Protein AF-A0AAV1LSS3-F1 (afdb_monomer_lite)

pLDDT: mean 81.26, std 13.36, range [33.62, 98.31]

Structure (mmCIF, N/CA/C/O backbone):
data_AF-A0AAV1LSS3-F1
#
_entry.id   AF-A0AAV1LSS3-F1
#
loop_
_atom_site.group_PDB
_atom_site.id
_atom_site.type_symbol
_atom_site.label_atom_id
_atom_site.label_alt_id
_atom_site.label_comp_id
_atom_site.label_asym_id
_atom_site.label_entity_id
_atom_site.label_seq_id
_atom_site.pdbx_PDB_ins_code
_atom_site.Cartn_x
_atom_site.Cartn_y
_atom_site.Cartn_z
_atom_site.occupancy
_atom_site.B_iso_or_equiv
_atom_site.auth_seq_id
_atom_site.auth_comp_id
_atom_site.auth_asym_id
_atom_site.auth_atom_id
_atom_site.pdbx_PDB_model_num
ATOM 1 N N . MET A 1 1 ? 13.097 25.779 -43.672 1.00 76.75 1 MET A N 1
ATOM 2 C CA . MET A 1 1 ? 13.654 24.412 -43.826 1.00 76.75 1 MET A CA 1
ATOM 3 C C . MET A 1 1 ? 14.373 23.915 -42.574 1.00 76.75 1 MET A C 1
ATOM 5 O O . MET A 1 1 ? 13.954 22.891 -42.058 1.00 76.75 1 MET A O 1
ATOM 9 N N . LEU A 1 2 ? 15.372 24.622 -42.026 1.00 86.00 2 LEU A N 1
ATOM 10 C CA . LEU A 1 2 ? 16.119 24.161 -40.836 1.00 86.00 2 LEU A CA 1
ATOM 11 C C . LEU A 1 2 ? 15.246 23.903 -39.591 1.00 86.00 2 LEU A C 1
ATOM 13 O O . LEU A 1 2 ? 15.403 22.871 -38.952 1.00 86.00 2 LEU A O 1
ATOM 17 N N . LEU A 1 3 ? 14.279 24.776 -39.281 1.00 89.62 3 LEU A N 1
ATOM 18 C CA . LEU A 1 3 ? 13.366 24.579 -38.139 1.00 89.62 3 LEU A CA 1
ATOM 19 C C . LEU A 1 3 ? 12.488 23.323 -38.273 1.00 89.62 3 LEU A C 1
ATOM 21 O O . LEU A 1 3 ? 12.237 22.641 -37.286 1.00 89.62 3 LEU A O 1
ATOM 25 N N . VAL A 1 4 ? 12.063 22.989 -39.494 1.00 92.62 4 VAL A N 1
ATOM 26 C CA . VAL A 1 4 ? 11.252 21.789 -39.769 1.00 92.62 4 VAL A CA 1
ATOM 27 C C . VAL A 1 4 ? 12.091 20.524 -39.590 1.00 92.62 4 VAL A C 1
ATOM 29 O O . VAL A 1 4 ? 11.613 19.550 -39.019 1.00 92.62 4 VAL A O 1
ATOM 32 N N . ILE A 1 5 ? 13.358 20.558 -40.017 1.00 94.00 5 ILE A N 1
ATOM 33 C CA . ILE A 1 5 ? 14.305 19.456 -39.809 1.00 94.00 5 ILE A CA 1
ATOM 34 C C . ILE A 1 5 ? 14.554 19.253 -38.310 1.00 94.00 5 ILE A C 1
ATOM 36 O O . ILE A 1 5 ? 14.430 18.133 -37.828 1.00 94.00 5 ILE A O 1
ATOM 40 N N . TRP A 1 6 ? 14.824 20.322 -37.553 1.00 95.19 6 TRP A N 1
ATOM 41 C CA . TRP A 1 6 ? 14.997 20.232 -36.099 1.00 95.19 6 TRP A CA 1
ATOM 42 C C . TRP A 1 6 ? 13.753 19.695 -35.393 1.00 95.19 6 TRP A C 1
ATOM 44 O O . TRP A 1 6 ? 13.868 18.818 -34.542 1.00 95.19 6 TRP A O 1
ATOM 54 N N . PHE A 1 7 ? 12.564 20.153 -35.783 1.00 95.06 7 PHE A N 1
ATOM 55 C CA . PHE A 1 7 ? 11.310 19.644 -35.238 1.00 95.06 7 PHE A CA 1
ATOM 56 C C . PHE A 1 7 ? 11.110 18.151 -35.539 1.00 95.06 7 PHE A C 1
ATOM 58 O O . PHE A 1 7 ? 10.759 17.386 -34.643 1.00 95.06 7 PHE A O 1
ATOM 65 N N . ALA A 1 8 ? 11.405 17.708 -36.766 1.00 93.56 8 ALA A N 1
ATOM 66 C CA . ALA A 1 8 ? 11.335 16.299 -37.145 1.00 93.56 8 ALA A CA 1
ATOM 67 C C . ALA A 1 8 ? 12.357 15.436 -36.384 1.00 93.56 8 ALA A C 1
ATOM 69 O O . ALA A 1 8 ? 12.017 14.341 -35.939 1.00 93.56 8 ALA A O 1
ATOM 70 N N . VAL A 1 9 ? 13.583 15.932 -36.176 1.00 94.69 9 VAL A N 1
ATOM 71 C CA . VAL A 1 9 ? 14.610 15.243 -35.378 1.00 94.69 9 VAL A CA 1
ATOM 72 C C . VAL A 1 9 ? 14.182 15.134 -33.916 1.00 94.69 9 VAL A C 1
ATOM 74 O O . VAL A 1 9 ? 14.298 14.058 -33.338 1.00 94.69 9 VAL A O 1
ATOM 77 N N . ILE A 1 10 ? 13.640 16.203 -33.324 1.00 93.38 10 ILE A N 1
ATOM 78 C CA . ILE A 1 10 ? 13.125 16.188 -31.947 1.00 93.38 10 ILE A CA 1
ATOM 79 C C . ILE A 1 10 ? 11.963 15.197 -31.819 1.00 93.38 10 ILE A C 1
ATOM 81 O O . ILE A 1 10 ? 11.950 14.401 -30.883 1.00 93.38 10 ILE A O 1
ATOM 85 N N . LEU A 1 11 ? 11.023 15.189 -32.769 1.00 90.94 11 LEU A N 1
ATOM 86 C CA . LEU A 1 11 ? 9.916 14.229 -32.793 1.00 90.94 11 LEU A CA 1
ATOM 87 C C . LEU A 1 11 ? 10.404 12.785 -32.927 1.00 90.94 11 LEU A C 1
ATOM 89 O O . LEU A 1 11 ? 9.931 11.917 -32.197 1.00 90.94 11 LEU A O 1
ATOM 93 N N . ALA A 1 12 ? 11.358 12.520 -33.821 1.00 89.69 12 ALA A N 1
ATOM 94 C CA . ALA A 1 12 ? 11.931 11.190 -34.000 1.00 89.69 12 ALA A CA 1
ATOM 95 C C . ALA A 1 12 ? 12.700 10.736 -32.750 1.00 89.69 12 ALA A C 1
ATOM 97 O O . ALA A 1 12 ? 12.513 9.612 -32.288 1.00 89.69 12 ALA A O 1
ATOM 98 N N . ALA A 1 13 ? 13.511 11.616 -32.158 1.00 89.56 13 ALA A N 1
ATOM 99 C CA . ALA A 1 13 ? 14.232 11.345 -30.919 1.00 89.56 13 ALA A CA 1
ATOM 100 C C . ALA A 1 13 ? 13.268 11.078 -29.755 1.00 89.56 13 ALA A C 1
ATOM 102 O O . ALA A 1 13 ? 13.451 10.107 -29.024 1.00 89.56 13 ALA A O 1
ATOM 103 N N . ALA A 1 14 ? 12.205 11.878 -29.622 1.00 85.19 14 ALA A N 1
ATOM 104 C CA . ALA A 1 14 ? 11.154 11.657 -28.637 1.00 85.19 14 ALA A CA 1
ATOM 105 C C . ALA A 1 14 ? 10.454 10.311 -28.872 1.00 85.19 14 ALA A C 1
ATOM 107 O O . ALA A 1 14 ? 10.341 9.515 -27.945 1.00 85.19 14 ALA A O 1
ATOM 108 N N . ALA A 1 15 ? 10.044 10.003 -30.106 1.00 83.94 15 ALA A N 1
ATOM 109 C CA . ALA A 1 15 ? 9.388 8.741 -30.442 1.00 83.94 15 ALA A CA 1
ATOM 110 C C . ALA A 1 15 ? 10.276 7.522 -30.137 1.00 83.94 15 ALA A C 1
ATOM 112 O O . ALA A 1 15 ? 9.803 6.555 -29.539 1.00 83.94 15 ALA A O 1
ATOM 113 N N . LEU A 1 16 ? 11.568 7.581 -30.480 1.00 84.50 16 LEU A N 1
ATOM 114 C CA . LEU A 1 16 ? 12.540 6.535 -30.155 1.00 84.50 16 LEU A CA 1
ATOM 115 C C . LEU A 1 16 ? 12.763 6.413 -28.645 1.00 84.50 16 LEU A C 1
ATOM 117 O O . LEU A 1 16 ? 12.795 5.297 -28.128 1.00 84.50 16 LEU A O 1
ATOM 121 N N . TYR A 1 17 ? 12.857 7.536 -27.930 1.00 82.81 17 TYR A N 1
ATOM 122 C CA . TYR A 1 17 ? 12.976 7.559 -26.474 1.00 82.81 17 TYR A CA 1
ATOM 123 C C . TYR A 1 17 ? 11.759 6.912 -25.802 1.00 82.81 17 TYR A C 1
ATOM 125 O O . TYR A 1 17 ? 11.919 6.000 -24.988 1.00 82.81 17 TYR A O 1
ATOM 133 N N . PHE A 1 18 ? 10.541 7.304 -26.191 1.00 76.81 18 PHE A N 1
ATOM 134 C CA . PHE A 1 18 ? 9.304 6.708 -25.683 1.00 76.81 18 PHE A CA 1
ATOM 135 C C . PHE A 1 18 ? 9.213 5.226 -26.036 1.00 76.81 18 PHE A C 1
ATOM 137 O O . PHE A 1 18 ? 8.890 4.418 -25.169 1.00 76.81 18 PHE A O 1
ATOM 144 N N . HIS A 1 19 ? 9.559 4.832 -27.263 1.00 79.44 19 HIS A N 1
ATOM 145 C CA . HIS A 1 19 ? 9.591 3.426 -27.659 1.00 79.44 19 HIS A CA 1
ATOM 146 C C . HIS A 1 19 ? 10.596 2.615 -26.823 1.00 79.44 19 HIS A C 1
ATOM 148 O O . HIS A 1 19 ? 10.290 1.521 -26.338 1.00 79.44 19 HIS A O 1
ATOM 154 N N . GLN A 1 20 ? 11.795 3.148 -26.596 1.00 76.94 20 GLN A N 1
ATOM 155 C CA . GLN A 1 20 ? 12.817 2.498 -25.782 1.00 76.94 20 GLN A CA 1
ATOM 156 C C . GLN A 1 20 ? 12.395 2.378 -24.316 1.00 76.94 20 GLN A C 1
ATOM 158 O O . GLN A 1 20 ? 12.598 1.324 -23.709 1.00 76.94 20 GLN A O 1
ATOM 163 N N . LEU A 1 21 ? 11.775 3.419 -23.763 1.00 73.75 21 LEU A N 1
ATOM 164 C CA . LEU A 1 21 ? 11.245 3.400 -22.409 1.00 73.75 21 LEU A CA 1
ATOM 165 C C . LEU A 1 21 ? 10.155 2.335 -22.276 1.00 73.75 21 LEU A C 1
ATOM 167 O O . LEU A 1 21 ? 10.236 1.454 -21.427 1.00 73.75 21 LEU A O 1
ATOM 171 N N . HIS A 1 22 ? 9.171 2.375 -23.162 1.00 72.94 22 HIS A N 1
ATOM 172 C CA . HIS A 1 22 ? 8.006 1.507 -23.134 1.00 72.94 22 HIS A CA 1
ATOM 173 C C . HIS A 1 22 ? 8.308 0.039 -23.430 1.00 72.94 22 HIS A C 1
ATOM 175 O O . HIS A 1 22 ? 7.568 -0.841 -22.997 1.00 72.94 22 HIS A O 1
ATOM 181 N N . THR A 1 23 ? 9.423 -0.255 -24.096 1.00 75.94 23 THR A N 1
ATOM 182 C CA . THR A 1 23 ? 9.884 -1.633 -24.306 1.00 75.94 23 THR A CA 1
ATOM 183 C C . THR A 1 23 ? 10.698 -2.190 -23.133 1.00 75.94 23 THR A C 1
ATOM 185 O O . THR A 1 23 ? 11.057 -3.368 -23.160 1.00 75.94 23 THR A O 1
ATOM 188 N N . ARG A 1 24 ? 10.985 -1.403 -22.084 1.00 75.12 24 ARG A N 1
ATOM 189 C CA . ARG A 1 24 ? 11.908 -1.791 -21.000 1.00 75.12 24 ARG A CA 1
ATOM 190 C C . ARG A 1 24 ? 11.501 -3.073 -20.274 1.00 75.12 24 ARG A C 1
ATOM 192 O O . ARG A 1 24 ? 12.336 -3.959 -20.155 1.00 75.12 24 ARG A O 1
ATOM 199 N N . PHE A 1 25 ? 10.250 -3.208 -19.834 1.00 78.88 25 PHE A N 1
ATOM 200 C CA . PHE A 1 25 ? 9.787 -4.428 -19.156 1.00 78.88 25 PHE A CA 1
ATOM 201 C C . PHE A 1 25 ? 9.662 -5.614 -20.113 1.00 78.88 25 PHE A C 1
ATOM 203 O O . PHE A 1 25 ? 10.125 -6.711 -19.799 1.00 78.88 25 PHE A O 1
ATOM 210 N N . SER A 1 26 ? 9.121 -5.387 -21.316 1.00 77.12 26 SER A N 1
ATOM 211 C CA . SER A 1 26 ? 8.976 -6.443 -22.324 1.00 77.12 26 SER A CA 1
ATOM 212 C C . SER A 1 26 ? 10.315 -7.028 -22.779 1.00 77.12 26 SER A C 1
ATOM 214 O O . SER A 1 26 ? 10.377 -8.220 -23.057 1.00 77.12 26 SER A O 1
ATOM 216 N N . ARG A 1 27 ? 11.401 -6.236 -22.800 1.00 75.94 27 ARG A N 1
ATOM 217 C CA . ARG A 1 27 ? 12.762 -6.718 -23.122 1.00 75.94 27 ARG A CA 1
ATOM 218 C C . ARG A 1 27 ? 13.257 -7.793 -22.158 1.00 75.94 27 ARG A C 1
ATOM 220 O O . ARG A 1 27 ? 14.044 -8.640 -22.559 1.00 75.94 27 ARG A O 1
ATOM 227 N N . TYR A 1 28 ? 12.798 -7.754 -20.912 1.00 76.56 28 TYR A N 1
ATOM 228 C CA . TYR A 1 28 ? 13.134 -8.740 -19.890 1.00 76.56 28 TYR A CA 1
ATOM 229 C C . TYR A 1 28 ? 11.987 -9.719 -19.640 1.00 76.56 28 TYR A C 1
ATOM 231 O O . TYR A 1 28 ? 12.019 -10.448 -18.662 1.00 76.56 28 TYR A O 1
ATOM 239 N N . GLY A 1 29 ? 10.948 -9.727 -20.480 1.00 78.31 29 GLY A N 1
ATOM 240 C CA . GLY A 1 29 ? 9.812 -10.632 -20.329 1.00 78.31 29 GLY A CA 1
ATOM 241 C C . GLY A 1 29 ? 8.933 -10.359 -19.105 1.00 78.31 29 GLY A C 1
ATOM 242 O O . GLY A 1 29 ? 8.208 -11.257 -18.690 1.00 78.31 29 GLY A O 1
ATOM 243 N N . VAL A 1 30 ? 8.989 -9.169 -18.494 1.00 84.00 30 VAL A N 1
ATOM 244 C CA . VAL A 1 30 ? 8.015 -8.773 -17.459 1.00 84.00 30 VAL A CA 1
ATOM 245 C C . VAL A 1 30 ? 6.729 -8.336 -18.159 1.00 84.00 30 VAL A C 1
ATOM 247 O O . VAL A 1 30 ? 6.766 -7.464 -19.035 1.00 84.00 30 VAL A O 1
ATOM 250 N N . LYS A 1 31 ? 5.584 -8.919 -17.779 1.00 85.31 31 LYS A N 1
ATOM 251 C CA . LYS A 1 31 ? 4.287 -8.486 -18.313 1.00 85.31 31 LYS A CA 1
ATOM 252 C C . LYS A 1 31 ? 3.962 -7.076 -17.838 1.00 85.31 31 LYS A C 1
ATOM 254 O O . LYS A 1 31 ? 4.159 -6.727 -16.678 1.00 85.31 31 LYS A O 1
ATOM 259 N N . GLN A 1 32 ? 3.448 -6.277 -18.759 1.00 80.56 32 GLN A N 1
ATOM 260 C CA . GLN A 1 32 ? 3.051 -4.897 -18.530 1.00 80.56 32 GLN A CA 1
ATOM 261 C C . GLN A 1 32 ? 1.826 -4.578 -19.380 1.00 80.56 32 GLN A C 1
ATOM 263 O O . GLN A 1 32 ? 1.607 -5.199 -20.426 1.00 80.56 32 GLN A O 1
ATOM 268 N N . PHE A 1 33 ? 1.046 -3.586 -18.960 1.00 71.44 33 PHE A N 1
ATOM 269 C CA . PHE A 1 33 ? 0.003 -3.036 -19.819 1.00 71.44 33 PHE A CA 1
ATOM 270 C C . PHE A 1 33 ? 0.649 -2.422 -21.068 1.00 71.44 33 PHE A C 1
ATOM 272 O O . PHE A 1 33 ? 1.717 -1.817 -20.956 1.00 71.44 33 PHE A O 1
ATOM 279 N N . LYS A 1 34 ? 0.040 -2.578 -22.255 1.00 63.50 34 LYS A N 1
ATOM 280 C CA . LYS A 1 34 ? 0.576 -1.961 -23.478 1.00 63.50 34 LYS A CA 1
ATOM 281 C C . LYS A 1 34 ? 0.624 -0.443 -23.270 1.00 63.50 34 LYS A C 1
ATOM 283 O O . LYS A 1 34 ? -0.433 0.158 -23.082 1.00 63.50 34 LYS A O 1
ATOM 288 N N . PRO A 1 35 ? 1.807 0.179 -23.294 1.00 57.88 35 PRO A N 1
ATOM 289 C CA . PRO A 1 35 ? 1.892 1.619 -23.167 1.00 57.88 35 PRO A CA 1
ATOM 290 C C . PRO A 1 35 ? 1.422 2.263 -24.471 1.00 57.88 35 PRO A C 1
ATOM 292 O O . PRO A 1 35 ? 2.079 2.160 -25.506 1.00 57.88 35 PRO A O 1
ATOM 295 N N . ILE A 1 36 ? 0.258 2.900 -24.426 1.00 55.69 36 ILE A N 1
ATOM 296 C CA . ILE A 1 36 ? -0.185 3.820 -25.473 1.00 55.69 36 ILE A CA 1
ATOM 297 C C . ILE A 1 36 ? 0.486 5.170 -25.162 1.00 55.69 36 ILE A C 1
ATOM 299 O O . ILE A 1 36 ? 0.461 5.588 -24.001 1.00 55.69 36 ILE A O 1
ATOM 303 N N . PRO A 1 37 ? 1.142 5.829 -26.135 1.00 52.44 37 PRO A N 1
ATOM 304 C CA . PRO A 1 37 ? 1.992 6.985 -25.867 1.00 52.44 37 PRO A CA 1
ATOM 305 C C . PRO A 1 37 ? 1.241 8.124 -25.160 1.00 52.44 37 PRO A C 1
ATOM 307 O O . PRO A 1 37 ? 0.208 8.585 -25.637 1.00 52.44 37 PRO A O 1
ATOM 310 N N . ILE A 1 38 ? 1.827 8.568 -24.039 1.00 49.75 38 ILE A N 1
ATOM 311 C CA . ILE A 1 38 ? 1.659 9.827 -23.276 1.00 49.75 38 ILE A CA 1
ATOM 312 C C . ILE A 1 38 ? 0.249 10.145 -22.719 1.00 49.75 38 ILE A C 1
ATOM 314 O O . ILE A 1 38 ? 0.160 10.708 -21.631 1.00 49.75 38 ILE A O 1
ATOM 318 N N . VAL A 1 39 ? -0.846 9.774 -23.389 1.00 51.53 39 VAL A N 1
ATOM 319 C CA . VAL A 1 39 ? -2.170 10.403 -23.183 1.00 51.53 39 VAL A CA 1
ATOM 320 C C . VAL A 1 39 ? -3.240 9.485 -22.569 1.00 51.53 39 VAL A C 1
ATOM 322 O O . VAL A 1 39 ? -4.290 9.980 -22.178 1.00 51.53 39 VAL A O 1
ATOM 325 N N . ASP A 1 40 ? -3.029 8.171 -22.423 1.00 62.16 40 ASP A N 1
ATOM 326 C CA . ASP A 1 40 ? -4.149 7.293 -22.023 1.00 62.16 40 ASP A CA 1
ATOM 327 C C . ASP A 1 40 ? -4.356 7.185 -20.495 1.00 62.16 40 ASP A C 1
ATOM 329 O O . ASP A 1 40 ? -5.199 7.884 -19.948 1.00 62.16 40 ASP A O 1
ATOM 333 N N . ASN A 1 41 ? -3.612 6.368 -19.739 1.00 60.25 41 ASN A N 1
ATOM 334 C CA . ASN A 1 41 ? -4.026 6.078 -18.349 1.00 60.25 41 ASN A CA 1
ATOM 335 C C . ASN A 1 41 ? -3.712 7.195 -17.337 1.00 60.25 41 ASN A C 1
ATOM 337 O O . ASN A 1 41 ? -4.600 7.635 -16.610 1.00 60.25 41 ASN A O 1
ATOM 341 N N . MET A 1 42 ? -2.474 7.698 -17.301 1.00 65.56 42 MET A N 1
ATOM 342 C CA . MET A 1 42 ? -2.072 8.685 -16.287 1.00 65.56 42 MET A CA 1
ATOM 343 C C . MET A 1 42 ? -2.649 10.082 -16.559 1.00 65.56 42 MET A C 1
ATOM 345 O O . MET A 1 42 ? -3.062 10.774 -15.633 1.00 65.56 42 MET A O 1
ATOM 349 N N . ALA A 1 43 ? -2.748 10.491 -17.829 1.00 67.69 43 ALA A N 1
ATOM 350 C CA . ALA A 1 43 ? -3.370 11.767 -18.181 1.00 67.69 43 ALA A CA 1
ATOM 351 C C . ALA A 1 43 ? -4.869 11.774 -17.843 1.00 67.69 43 ALA A C 1
ATOM 353 O O . ALA A 1 43 ? -5.382 12.794 -17.399 1.00 67.69 43 ALA A O 1
ATOM 354 N N . ARG A 1 44 ? -5.567 10.634 -17.962 1.00 69.06 44 ARG A N 1
ATOM 355 C CA . ARG A 1 44 ? -6.966 10.509 -17.517 1.00 69.06 44 ARG A CA 1
ATOM 356 C C . ARG A 1 44 ? -7.122 10.612 -16.004 1.00 69.06 44 ARG A C 1
ATOM 358 O O . ARG A 1 44 ? -8.125 11.166 -15.568 1.00 69.06 44 ARG A O 1
ATOM 365 N N . ILE A 1 45 ? -6.147 10.138 -15.226 1.00 71.44 45 ILE A N 1
ATOM 366 C CA . ILE A 1 45 ? -6.107 10.355 -13.771 1.00 71.44 45 ILE A CA 1
ATOM 367 C C . ILE A 1 45 ? -5.895 11.849 -13.472 1.00 71.44 45 ILE A C 1
ATOM 369 O O . ILE A 1 45 ? -6.667 12.439 -12.719 1.00 71.44 45 ILE A O 1
ATOM 373 N N . MET A 1 46 ? -4.921 12.496 -14.124 1.00 71.19 46 MET A N 1
ATOM 374 C CA . MET A 1 46 ? -4.624 13.928 -13.932 1.00 71.19 46 MET A CA 1
ATOM 375 C C . MET A 1 46 ? -5.782 14.845 -14.356 1.00 71.19 46 MET A C 1
ATOM 377 O O . MET A 1 46 ? -6.103 15.804 -13.660 1.00 71.19 46 MET A O 1
ATOM 381 N N . LEU A 1 47 ? -6.455 14.524 -15.464 1.00 80.19 47 LEU A N 1
ATOM 382 C CA . LEU A 1 47 ? -7.643 15.231 -15.958 1.00 80.19 47 LEU A CA 1
ATOM 383 C C . LEU A 1 47 ? -8.928 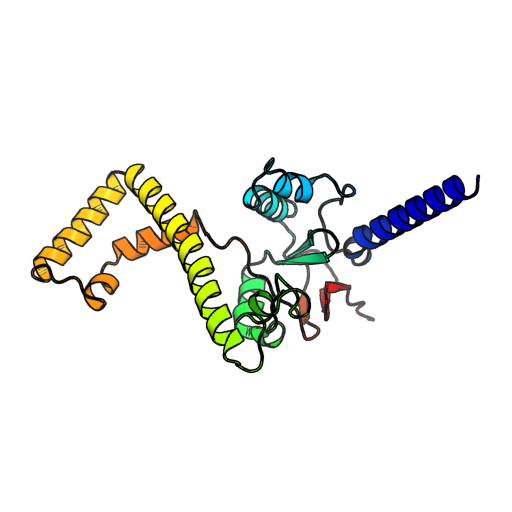14.847 -15.198 1.00 80.19 47 LEU A C 1
ATOM 385 O O . LEU A 1 47 ? -10.017 15.205 -15.638 1.00 80.19 47 LEU A O 1
ATOM 389 N N . ARG A 1 48 ? -8.820 14.098 -14.088 1.00 76.38 48 ARG A N 1
ATOM 390 C CA . ARG A 1 48 ? -9.941 13.612 -13.258 1.00 76.38 48 ARG A CA 1
ATOM 391 C C . ARG A 1 48 ? -11.028 12.855 -14.037 1.00 76.38 48 ARG A C 1
ATOM 393 O O . ARG A 1 48 ? -12.170 12.772 -13.604 1.00 76.38 48 ARG A O 1
ATOM 400 N N . MET A 1 49 ? -10.672 12.265 -15.177 1.00 78.62 49 MET A N 1
ATOM 401 C CA . MET A 1 49 ? -11.568 11.442 -15.996 1.00 78.62 49 MET A CA 1
ATOM 402 C C . MET A 1 49 ? -11.658 9.986 -15.515 1.00 78.62 49 MET A C 1
ATOM 404 O O . MET A 1 49 ? -12.527 9.246 -15.974 1.00 78.62 49 MET A O 1
ATOM 408 N N . ARG A 1 50 ? -10.732 9.543 -14.656 1.00 75.75 50 ARG A N 1
ATOM 409 C CA . ARG A 1 50 ? -10.741 8.235 -13.980 1.00 75.75 50 ARG A CA 1
ATOM 410 C C . ARG A 1 50 ? -10.107 8.351 -12.601 1.00 75.75 50 ARG A C 1
ATOM 412 O O . ARG A 1 50 ? -9.182 9.141 -12.426 1.00 75.75 50 ARG A O 1
ATOM 419 N N . HIS A 1 51 ? -10.563 7.532 -11.657 1.00 81.25 51 HIS A N 1
ATOM 420 C CA . HIS A 1 51 ? -9.953 7.461 -10.337 1.00 81.25 51 HIS A CA 1
ATOM 421 C C . HIS A 1 51 ? -8.699 6.573 -10.350 1.00 81.25 51 HIS A C 1
ATOM 423 O O . HIS A 1 51 ? -8.601 5.610 -11.115 1.00 81.25 51 HIS A O 1
ATOM 429 N N . ILE A 1 52 ? -7.724 6.887 -9.493 1.00 76.81 52 ILE A N 1
ATOM 430 C CA . ILE A 1 52 ? -6.459 6.139 -9.397 1.00 76.81 52 ILE A CA 1
ATOM 431 C C . ILE A 1 52 ? -6.669 4.684 -8.943 1.00 76.81 52 ILE A C 1
ATOM 433 O O . ILE A 1 52 ? -5.932 3.789 -9.365 1.00 76.81 52 ILE A O 1
ATOM 437 N N . THR A 1 53 ? -7.696 4.433 -8.124 1.00 78.88 53 THR A N 1
ATOM 438 C CA . THR A 1 53 ? -8.052 3.082 -7.653 1.00 78.88 53 THR A CA 1
ATOM 439 C C . THR A 1 53 ? -8.486 2.191 -8.802 1.00 78.88 53 THR A C 1
ATOM 441 O O . THR A 1 53 ? -8.065 1.041 -8.858 1.00 78.88 53 THR A O 1
ATOM 444 N N . ASP A 1 54 ? -9.256 2.725 -9.750 1.00 82.44 54 ASP A N 1
ATOM 445 C CA . ASP A 1 54 ? -9.786 1.955 -10.874 1.00 82.44 54 ASP A CA 1
ATOM 446 C C . ASP A 1 54 ? -8.652 1.493 -11.791 1.00 82.44 54 ASP A C 1
ATOM 448 O O . ASP A 1 54 ? -8.625 0.345 -12.235 1.00 82.44 54 ASP A O 1
ATOM 452 N N . ASP A 1 55 ? -7.680 2.372 -12.052 1.00 79.94 55 ASP A N 1
ATOM 453 C CA . ASP A 1 55 ? -6.508 2.032 -12.864 1.00 79.94 55 ASP A CA 1
ATOM 454 C C . ASP A 1 55 ? -5.613 1.006 -12.153 1.00 79.94 55 ASP A C 1
ATOM 456 O O . ASP A 1 55 ? -5.190 0.013 -12.753 1.00 79.94 55 ASP A O 1
ATOM 460 N N . THR A 1 56 ? -5.403 1.193 -10.848 1.00 81.25 56 THR A N 1
ATOM 461 C CA . THR A 1 56 ? -4.638 0.267 -10.002 1.00 81.25 56 THR A CA 1
ATOM 462 C C . THR A 1 56 ? -5.295 -1.114 -9.963 1.00 81.25 56 THR A C 1
ATOM 464 O O . THR A 1 56 ? -4.626 -2.123 -10.192 1.00 81.25 56 THR A O 1
ATOM 467 N N . GLN A 1 57 ? -6.612 -1.179 -9.758 1.00 85.75 57 GLN A N 1
ATOM 468 C CA . GLN A 1 57 ? -7.369 -2.427 -9.715 1.00 85.75 57 GLN A CA 1
ATOM 469 C C . GLN A 1 57 ? -7.407 -3.114 -11.082 1.00 85.75 57 GLN A C 1
ATOM 471 O O . GLN A 1 57 ? -7.230 -4.330 -11.178 1.00 85.75 57 GLN A O 1
ATOM 476 N N . LYS A 1 58 ? -7.564 -2.345 -12.163 1.00 86.00 58 LYS A N 1
ATOM 477 C CA . LYS A 1 58 ? -7.489 -2.866 -13.530 1.00 86.00 58 LYS A CA 1
ATOM 478 C C . LYS A 1 58 ? -6.135 -3.511 -13.804 1.00 86.00 58 LYS A C 1
ATOM 480 O O . LYS A 1 58 ? -6.090 -4.607 -14.359 1.00 86.00 58 LYS A O 1
ATOM 485 N N . LEU A 1 59 ? -5.038 -2.862 -13.415 1.00 84.62 59 LEU A N 1
ATOM 486 C CA . LEU A 1 59 ? -3.698 -3.419 -13.579 1.00 84.62 59 LEU A CA 1
ATOM 487 C C . LEU A 1 59 ? -3.493 -4.672 -12.720 1.00 84.62 59 LEU A C 1
ATOM 489 O O . LEU A 1 59 ? -2.969 -5.669 -13.221 1.00 84.62 59 LEU A O 1
ATOM 493 N N . TYR A 1 60 ? -3.936 -4.638 -11.461 1.00 87.69 60 TYR A N 1
ATOM 494 C CA . TYR A 1 60 ? -3.888 -5.789 -10.563 1.00 87.69 60 TYR A CA 1
ATOM 495 C C . TYR A 1 60 ? -4.601 -7.000 -11.190 1.00 87.69 60 TYR A C 1
ATOM 497 O O . TYR A 1 60 ? -4.031 -8.088 -11.261 1.00 87.69 60 TYR A O 1
ATOM 505 N N . ASN A 1 61 ? -5.789 -6.803 -11.762 1.00 90.25 61 ASN A N 1
ATOM 506 C CA . ASN A 1 61 ? -6.595 -7.874 -12.354 1.00 90.25 61 ASN A CA 1
ATOM 507 C C . ASN A 1 61 ? -6.163 -8.300 -13.770 1.00 90.25 61 ASN A C 1
ATOM 509 O O . ASN A 1 61 ? -6.525 -9.388 -14.210 1.00 90.25 61 ASN A O 1
ATOM 513 N N . ALA A 1 62 ? -5.381 -7.490 -14.493 1.00 89.06 62 ALA A N 1
ATOM 514 C CA . ALA A 1 62 ? -5.061 -7.736 -15.906 1.00 89.06 62 ALA A CA 1
ATOM 515 C C . ALA A 1 62 ? -4.259 -9.026 -16.160 1.00 89.06 62 ALA A C 1
ATOM 517 O O . ALA A 1 62 ? -4.357 -9.617 -17.235 1.00 89.06 62 ALA A O 1
ATOM 518 N N . PHE A 1 63 ? -3.447 -9.452 -15.190 1.00 90.81 63 PHE A N 1
ATOM 519 C CA . PHE A 1 63 ? -2.546 -10.598 -15.331 1.00 90.81 63 PHE A CA 1
ATOM 520 C C . PHE A 1 63 ? -2.623 -11.511 -14.096 1.00 90.81 63 PHE A C 1
ATOM 522 O O . PHE A 1 63 ? -1.705 -11.482 -13.276 1.00 90.81 63 PHE A O 1
ATOM 529 N N . PRO A 1 64 ? -3.712 -12.279 -13.905 1.00 90.88 64 PRO A N 1
ATOM 530 C CA . PRO A 1 64 ? -4.004 -12.979 -12.647 1.00 90.88 64 PRO A CA 1
ATOM 531 C C . PRO A 1 64 ? -2.918 -13.979 -12.232 1.00 90.88 64 PRO A C 1
ATOM 533 O O . PRO A 1 64 ? -2.564 -14.026 -11.061 1.00 90.88 64 PRO A O 1
ATOM 536 N N . GLU A 1 65 ? -2.322 -14.686 -13.194 1.00 91.75 65 GLU A N 1
ATOM 537 C CA . GLU A 1 65 ? -1.254 -15.666 -12.943 1.00 91.75 65 GLU A CA 1
ATOM 538 C C . GLU A 1 65 ? 0.100 -15.034 -12.579 1.00 91.75 65 GLU A C 1
ATOM 540 O O . GLU A 1 65 ? 1.000 -15.731 -12.112 1.00 91.75 65 GLU A O 1
ATOM 545 N N . GLU A 1 66 ? 0.272 -13.729 -12.815 1.00 91.94 66 GLU A N 1
ATOM 546 C CA . GLU A 1 66 ? 1.533 -13.039 -12.550 1.00 91.94 66 GLU A CA 1
ATOM 547 C C . GLU A 1 66 ? 1.582 -12.499 -11.119 1.00 91.94 66 GLU A C 1
ATOM 549 O O . GLU A 1 66 ? 0.741 -11.700 -10.689 1.00 91.94 66 GLU A O 1
ATOM 554 N N . ARG A 1 67 ? 2.647 -12.877 -10.414 1.00 93.00 67 ARG A N 1
ATOM 555 C CA . ARG A 1 67 ? 2.992 -12.458 -9.052 1.00 93.00 67 ARG A CA 1
ATOM 556 C C . ARG A 1 67 ? 3.435 -10.999 -8.976 1.00 93.00 67 ARG A C 1
ATOM 558 O O . ARG A 1 67 ? 3.311 -10.370 -7.925 1.00 93.00 67 ARG A O 1
ATOM 565 N N . PHE A 1 68 ? 3.942 -10.455 -10.079 1.00 91.75 68 PHE A N 1
ATOM 566 C CA . PHE A 1 68 ? 4.314 -9.052 -10.223 1.00 91.75 68 PHE A CA 1
ATOM 567 C C . PHE A 1 68 ? 4.171 -8.591 -11.674 1.00 91.75 68 PHE A C 1
ATOM 569 O O . PHE A 1 68 ? 4.313 -9.378 -12.609 1.00 91.75 68 PHE A O 1
ATOM 576 N N . VAL A 1 69 ? 3.893 -7.302 -11.866 1.00 90.00 69 VAL A N 1
ATOM 577 C CA . VAL A 1 69 ? 3.650 -6.701 -13.185 1.00 90.00 69 VAL A CA 1
ATOM 578 C C . VAL A 1 69 ? 4.341 -5.346 -13.304 1.00 90.00 69 VAL A C 1
ATOM 580 O O . VAL A 1 69 ? 4.432 -4.589 -12.339 1.00 90.00 69 VAL A O 1
ATOM 583 N N . GLY A 1 70 ? 4.844 -5.034 -14.494 1.00 86.19 70 GLY A N 1
ATOM 584 C CA . GLY A 1 70 ? 5.434 -3.736 -14.803 1.00 86.19 70 GLY A CA 1
ATOM 585 C C . GLY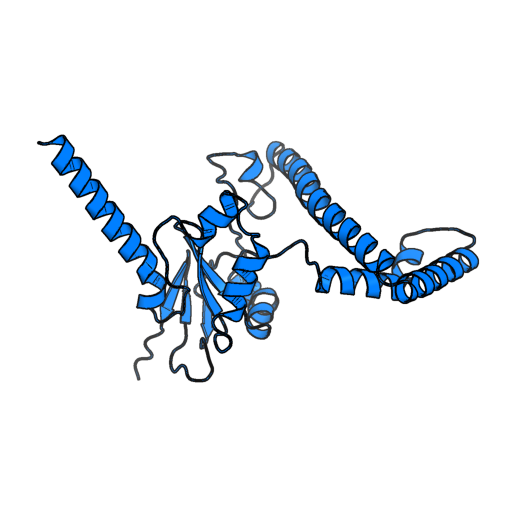 A 1 70 ? 4.365 -2.692 -15.128 1.00 86.19 70 GLY A C 1
ATOM 586 O O . GLY A 1 70 ? 3.391 -2.976 -15.828 1.00 86.19 70 GLY A O 1
ATOM 587 N N . ARG A 1 71 ? 4.571 -1.462 -14.659 1.00 81.12 71 ARG A N 1
ATOM 588 C CA . ARG A 1 71 ? 3.805 -0.268 -15.040 1.00 81.12 71 ARG A CA 1
ATOM 589 C C . ARG A 1 71 ? 4.735 0.924 -15.206 1.00 81.12 71 ARG A C 1
ATOM 591 O O . ARG A 1 71 ? 5.840 0.934 -14.672 1.00 81.12 71 ARG A O 1
ATOM 598 N N . PHE A 1 72 ? 4.274 1.940 -15.922 1.00 76.50 72 PHE A N 1
ATOM 599 C CA . PHE A 1 72 ? 4.968 3.220 -15.999 1.00 76.50 72 PHE A CA 1
ATOM 600 C C . PHE A 1 72 ? 4.155 4.291 -15.286 1.00 76.50 72 PHE A C 1
ATOM 602 O O . PHE A 1 72 ? 2.978 4.488 -15.584 1.00 76.50 72 PHE A O 1
ATOM 609 N N . GLU A 1 73 ? 4.803 4.989 -14.363 1.00 73.25 73 GLU A N 1
ATOM 610 C CA . GLU A 1 73 ? 4.312 6.238 -13.793 1.00 73.25 73 GLU A CA 1
ATOM 611 C C . GLU A 1 73 ? 5.002 7.385 -14.526 1.00 73.25 73 GLU A C 1
ATOM 613 O O . GLU A 1 73 ? 6.173 7.676 -14.279 1.00 73.25 73 GLU A O 1
ATOM 618 N N . PHE A 1 74 ? 4.306 8.000 -15.485 1.00 72.06 74 PHE A N 1
ATOM 619 C CA . PHE A 1 74 ? 4.921 8.892 -16.474 1.00 72.06 74 PHE A CA 1
ATOM 620 C C . PHE A 1 74 ? 6.100 8.210 -17.188 1.00 72.06 74 PHE A C 1
ATOM 622 O O . PHE A 1 74 ? 5.894 7.319 -18.011 1.00 72.06 74 PHE A O 1
ATOM 629 N N . LEU A 1 75 ? 7.330 8.614 -16.858 1.00 71.44 75 LEU A N 1
ATOM 630 C CA . LEU A 1 75 ? 8.568 8.064 -17.407 1.00 71.44 75 LEU A CA 1
ATOM 631 C C . LEU A 1 75 ? 9.239 7.041 -16.476 1.00 71.44 75 LEU A C 1
ATOM 633 O O . LEU A 1 75 ? 10.227 6.412 -16.852 1.00 71.44 75 LEU A O 1
ATOM 637 N N . ASN A 1 76 ? 8.723 6.862 -15.261 1.00 73.25 76 ASN A N 1
ATOM 638 C CA . ASN A 1 76 ? 9.340 6.018 -14.248 1.00 73.25 76 ASN A CA 1
ATOM 639 C C . ASN A 1 76 ? 8.824 4.576 -14.367 1.00 73.25 76 ASN A C 1
ATOM 641 O O . ASN A 1 76 ? 7.615 4.356 -14.273 1.00 73.25 76 ASN A O 1
ATOM 645 N N . PRO A 1 77 ? 9.699 3.571 -14.565 1.00 79.00 77 PRO A N 1
ATOM 646 C CA . PRO A 1 77 ? 9.291 2.174 -14.516 1.00 79.00 77 PRO A CA 1
ATOM 647 C C . PRO A 1 77 ? 9.053 1.757 -13.065 1.00 79.00 77 PRO A C 1
ATOM 649 O O . PRO A 1 77 ? 9.932 1.919 -12.226 1.00 79.00 77 PRO A O 1
ATOM 652 N N . VAL A 1 78 ? 7.902 1.166 -12.774 1.00 81.38 78 VAL A N 1
ATOM 653 C CA . VAL A 1 78 ? 7.547 0.661 -11.444 1.00 81.38 78 VAL A CA 1
ATOM 654 C C . VAL A 1 78 ? 7.094 -0.788 -11.565 1.00 81.38 78 VAL A C 1
ATOM 656 O O . VAL A 1 78 ? 6.406 -1.160 -12.515 1.00 81.38 78 VAL A O 1
ATOM 659 N N . VAL A 1 79 ? 7.488 -1.622 -10.606 1.00 87.81 79 VAL A N 1
ATOM 660 C CA . VAL A 1 79 ? 7.003 -3.000 -10.496 1.00 87.81 79 VAL A CA 1
ATOM 661 C C . VAL A 1 79 ? 5.935 -3.034 -9.417 1.00 87.81 79 VAL A C 1
ATOM 663 O O . VAL A 1 79 ? 6.209 -2.719 -8.264 1.00 87.81 79 VAL A O 1
ATOM 666 N N . MET A 1 80 ? 4.723 -3.425 -9.791 1.00 88.88 80 MET A N 1
ATOM 667 C CA . MET A 1 80 ? 3.655 -3.717 -8.846 1.00 88.88 80 MET A CA 1
ATOM 668 C C . MET A 1 80 ? 3.773 -5.176 -8.419 1.00 88.88 80 MET A C 1
ATOM 670 O O . MET A 1 80 ? 3.621 -6.084 -9.240 1.00 88.88 80 MET A O 1
ATOM 674 N N . ILE A 1 81 ? 4.036 -5.398 -7.135 1.00 91.50 81 ILE A N 1
ATOM 675 C CA . ILE A 1 81 ? 3.988 -6.727 -6.529 1.00 91.50 81 ILE A CA 1
ATOM 676 C C . ILE A 1 81 ? 2.537 -7.030 -6.159 1.00 91.50 81 ILE A C 1
ATOM 678 O O . ILE A 1 81 ? 1.871 -6.199 -5.549 1.00 91.50 81 ILE A O 1
ATOM 682 N N . LYS A 1 82 ? 2.047 -8.209 -6.542 1.00 91.44 82 LYS A N 1
ATOM 683 C CA . LYS A 1 82 ? 0.658 -8.633 -6.316 1.00 91.44 82 LYS A CA 1
ATOM 684 C C . LYS A 1 82 ? 0.529 -9.850 -5.400 1.00 91.44 82 LYS A C 1
ATOM 686 O O . LYS A 1 82 ? -0.515 -10.054 -4.789 1.00 91.44 82 LYS A O 1
ATOM 691 N N . ASP A 1 83 ? 1.569 -10.676 -5.353 1.00 93.19 83 ASP A N 1
ATOM 692 C CA . ASP A 1 83 ? 1.623 -11.912 -4.575 1.00 93.19 83 ASP A CA 1
ATOM 693 C C . ASP A 1 83 ? 1.787 -11.607 -3.083 1.00 93.19 83 ASP A C 1
ATOM 695 O O . ASP A 1 83 ? 2.793 -11.036 -2.669 1.00 93.19 83 ASP A O 1
ATOM 699 N N . ILE A 1 84 ? 0.797 -11.986 -2.271 1.00 92.25 84 ILE A N 1
ATOM 700 C CA . ILE A 1 84 ? 0.764 -11.657 -0.839 1.00 92.25 84 ILE A CA 1
ATOM 701 C C . ILE A 1 84 ? 1.957 -12.234 -0.069 1.00 92.25 84 ILE A C 1
ATOM 703 O O . ILE A 1 84 ? 2.473 -11.590 0.841 1.00 92.25 84 ILE A O 1
ATOM 707 N N . GLU A 1 85 ? 2.436 -13.416 -0.450 1.00 94.56 85 GLU A N 1
ATOM 708 C CA . GLU A 1 85 ? 3.589 -14.046 0.192 1.00 94.56 85 GLU A CA 1
ATOM 709 C C . GLU A 1 85 ? 4.890 -13.316 -0.162 1.00 94.56 85 GLU A C 1
ATOM 711 O O . GLU A 1 85 ? 5.729 -13.097 0.712 1.00 94.56 85 GLU A O 1
ATOM 716 N N . LEU A 1 86 ? 5.035 -12.852 -1.406 1.00 93.31 86 LEU A N 1
ATOM 717 C CA . LEU A 1 86 ? 6.141 -11.990 -1.818 1.00 93.31 86 LEU A CA 1
ATOM 718 C C . LEU A 1 86 ? 6.087 -10.629 -1.126 1.00 93.31 86 LEU A C 1
ATOM 720 O O . LEU A 1 86 ? 7.123 -10.162 -0.661 1.00 93.31 86 LEU A O 1
ATOM 724 N N . ILE A 1 87 ? 4.902 -10.021 -1.010 1.00 92.81 87 ILE A N 1
ATOM 725 C CA . ILE A 1 87 ? 4.710 -8.767 -0.270 1.00 92.81 87 ILE A CA 1
ATOM 726 C C . ILE A 1 87 ? 5.163 -8.962 1.176 1.00 92.81 87 ILE A C 1
ATOM 728 O O . ILE A 1 87 ? 6.071 -8.263 1.607 1.00 92.81 87 ILE A O 1
ATOM 732 N N . LYS A 1 88 ? 4.625 -9.958 1.894 1.00 93.38 88 LYS A N 1
ATOM 733 C CA . LYS A 1 88 ? 5.023 -10.264 3.279 1.00 93.38 88 LYS A CA 1
ATOM 734 C C . LYS A 1 88 ? 6.522 -10.511 3.404 1.00 93.38 88 LYS A C 1
ATOM 736 O O . LYS A 1 88 ? 7.152 -10.033 4.343 1.00 93.38 88 LYS A O 1
ATOM 741 N N . LYS A 1 89 ? 7.109 -11.267 2.474 1.00 94.12 89 LYS A N 1
ATOM 742 C CA . LYS A 1 89 ? 8.545 -11.552 2.478 1.00 94.12 89 LYS A CA 1
ATOM 743 C C . LYS A 1 89 ? 9.356 -10.260 2.358 1.00 94.12 89 LYS A C 1
ATOM 745 O O . LYS A 1 89 ? 10.224 -10.033 3.194 1.00 94.12 89 LYS A O 1
ATOM 750 N N . ILE A 1 90 ? 9.022 -9.403 1.393 1.00 92.00 90 ILE A N 1
ATOM 751 C CA . ILE A 1 90 ? 9.670 -8.104 1.170 1.00 92.00 90 ILE A CA 1
ATOM 752 C C . ILE A 1 90 ? 9.482 -7.170 2.370 1.00 92.00 90 ILE A C 1
ATOM 754 O O . ILE A 1 90 ? 10.435 -6.527 2.795 1.00 92.00 90 ILE A O 1
ATOM 758 N N . THR A 1 91 ? 8.274 -7.083 2.928 1.00 90.06 91 THR A N 1
ATOM 759 C CA . THR A 1 91 ? 7.956 -6.098 3.972 1.00 90.06 91 THR A CA 1
ATOM 760 C C . THR A 1 91 ? 8.364 -6.533 5.374 1.00 90.06 91 THR A C 1
ATOM 762 O O . THR A 1 91 ? 8.474 -5.676 6.244 1.00 90.06 91 THR A O 1
ATOM 765 N N . VAL A 1 92 ? 8.560 -7.834 5.617 1.00 90.75 92 VAL A N 1
ATOM 766 C CA . VAL A 1 92 ? 8.873 -8.372 6.952 1.00 90.75 92 VAL A CA 1
ATOM 767 C C . VAL A 1 92 ? 10.281 -8.949 7.021 1.00 90.75 92 VAL A C 1
ATOM 769 O O . VAL A 1 92 ? 11.052 -8.565 7.892 1.00 90.75 92 VAL A O 1
ATOM 772 N N . LYS A 1 93 ? 10.619 -9.892 6.136 1.00 92.62 93 LYS A N 1
ATOM 773 C CA . LYS A 1 93 ? 11.879 -10.649 6.231 1.00 92.62 93 LYS A CA 1
ATOM 774 C C . LYS A 1 93 ? 13.030 -9.928 5.546 1.00 92.62 93 LYS A C 1
ATOM 776 O O . LYS A 1 93 ? 14.104 -9.807 6.117 1.00 92.62 93 LYS A O 1
ATOM 781 N N . ASP A 1 94 ? 12.772 -9.412 4.350 1.00 92.75 94 ASP A N 1
ATOM 782 C CA . ASP A 1 94 ? 13.807 -8.892 3.456 1.00 92.75 94 ASP A CA 1
ATOM 783 C C . ASP A 1 94 ? 13.768 -7.357 3.359 1.00 92.75 94 ASP A C 1
ATOM 785 O O . ASP A 1 94 ? 14.296 -6.776 2.408 1.00 92.75 94 ASP A O 1
ATOM 789 N N . PHE A 1 95 ? 13.160 -6.692 4.350 1.00 87.75 95 PHE A N 1
ATOM 790 C CA . PHE A 1 95 ? 12.936 -5.241 4.373 1.00 87.75 95 PHE A CA 1
ATOM 791 C C . PHE A 1 95 ? 14.229 -4.430 4.193 1.00 87.75 95 PHE A C 1
ATOM 793 O O . PHE A 1 95 ? 14.216 -3.360 3.590 1.00 87.75 95 PHE A O 1
ATOM 800 N N . GLU A 1 96 ? 15.372 -4.972 4.620 1.00 88.12 96 GLU A N 1
ATOM 801 C CA . GLU A 1 96 ? 16.694 -4.361 4.441 1.00 88.12 96 GLU A CA 1
ATOM 802 C C . GLU A 1 96 ? 17.106 -4.127 2.971 1.00 88.12 96 GLU A C 1
ATOM 804 O O . GLU A 1 96 ? 17.996 -3.320 2.703 1.00 88.12 96 GLU A O 1
ATOM 809 N N . HIS A 1 97 ? 16.470 -4.802 2.006 1.00 87.12 97 HIS A N 1
ATOM 810 C CA . HIS A 1 97 ? 16.693 -4.575 0.572 1.00 87.12 97 HIS A CA 1
ATOM 811 C C . HIS A 1 97 ? 15.882 -3.382 0.042 1.00 87.12 97 HIS A C 1
ATOM 813 O O . HIS A 1 97 ? 16.130 -2.924 -1.075 1.00 87.12 97 HIS A O 1
ATOM 819 N N . PHE A 1 98 ? 14.931 -2.879 0.835 1.00 87.44 98 PHE A N 1
ATOM 820 C CA . PHE A 1 98 ? 13.887 -1.931 0.444 1.00 87.44 98 PHE A CA 1
ATOM 821 C C . PHE A 1 98 ? 13.727 -0.772 1.445 1.00 87.44 98 PHE A C 1
ATOM 823 O O . PHE A 1 98 ? 12.623 -0.267 1.636 1.00 87.44 98 PHE A O 1
ATOM 830 N N . LEU A 1 99 ? 14.816 -0.366 2.106 1.00 77.88 99 LEU A N 1
ATOM 831 C CA . LEU A 1 99 ? 14.792 0.661 3.159 1.00 77.88 99 LEU A CA 1
ATOM 832 C C . LEU A 1 99 ? 14.379 2.048 2.651 1.00 77.88 99 LEU A C 1
ATOM 834 O O . LEU A 1 99 ? 13.756 2.816 3.384 1.00 77.88 99 LEU A O 1
ATOM 838 N N . ASP A 1 100 ? 14.722 2.361 1.402 1.00 76.12 100 ASP A N 1
ATOM 839 C CA . ASP A 1 100 ? 14.449 3.666 0.818 1.00 76.12 100 ASP A CA 1
ATOM 840 C C . ASP A 1 100 ? 13.037 3.723 0.226 1.00 76.12 100 ASP A C 1
ATOM 842 O O . ASP A 1 100 ? 12.472 2.737 -0.258 1.00 76.12 100 ASP A O 1
ATOM 846 N N . HIS A 1 101 ? 12.480 4.925 0.207 1.00 74.19 101 HIS A N 1
ATOM 847 C CA . HIS A 1 101 ? 11.173 5.207 -0.366 1.00 74.19 101 HIS A CA 1
ATOM 848 C C . HIS A 1 101 ? 11.304 6.140 -1.565 1.00 74.19 101 HIS A C 1
ATOM 850 O O . HIS A 1 101 ? 12.282 6.876 -1.712 1.00 74.19 101 HIS A O 1
ATOM 856 N N . ARG A 1 102 ? 10.297 6.130 -2.442 1.00 68.38 102 ARG A N 1
ATOM 857 C CA . ARG A 1 102 ? 10.211 7.124 -3.513 1.00 68.38 102 ARG A CA 1
ATOM 858 C C . ARG A 1 102 ? 9.848 8.467 -2.878 1.00 68.38 102 ARG A C 1
ATOM 860 O O . ARG A 1 102 ? 8.753 8.601 -2.341 1.00 68.38 102 ARG A O 1
ATOM 867 N N . SER A 1 103 ? 10.745 9.451 -2.945 1.00 60.88 103 SER A N 1
ATOM 868 C CA . SER A 1 103 ? 10.378 10.813 -2.554 1.00 60.88 103 SER A CA 1
ATOM 869 C C . SER A 1 103 ? 9.432 11.412 -3.593 1.00 60.88 103 SER A C 1
ATOM 871 O O . SER A 1 103 ? 9.684 11.318 -4.797 1.00 60.88 103 SER A O 1
ATOM 873 N N . ILE A 1 104 ? 8.350 12.029 -3.121 1.00 58.03 104 ILE A N 1
ATOM 874 C CA . ILE A 1 104 ? 7.366 12.725 -3.960 1.00 58.03 104 ILE A CA 1
ATOM 875 C C . ILE A 1 104 ? 7.980 14.007 -4.543 1.00 58.03 104 ILE A C 1
ATOM 877 O O . ILE A 1 104 ? 7.672 14.384 -5.672 1.00 58.03 104 ILE A O 1
ATOM 881 N N . VAL A 1 105 ? 8.894 14.649 -3.804 1.00 58.38 105 VAL A N 1
ATOM 882 C CA . VAL A 1 105 ? 9.565 15.891 -4.208 1.00 58.38 105 VAL A CA 1
ATOM 883 C C . VAL A 1 105 ? 11.065 15.784 -3.938 1.00 58.38 105 VAL A C 1
ATOM 885 O O . VAL A 1 105 ? 11.499 15.192 -2.953 1.00 58.38 105 VAL A O 1
ATOM 888 N N . ASN A 1 106 ? 11.888 16.308 -4.842 1.00 59.16 106 ASN A N 1
ATOM 889 C CA . ASN A 1 106 ? 13.334 16.337 -4.643 1.00 59.16 106 ASN A CA 1
ATOM 890 C C . ASN A 1 106 ? 13.688 17.456 -3.655 1.00 59.16 106 ASN A C 1
ATOM 892 O O . ASN A 1 106 ? 13.202 18.571 -3.812 1.00 59.16 106 ASN A O 1
ATOM 896 N N . GLU A 1 107 ? 14.571 17.183 -2.697 1.00 62.25 107 GLU A N 1
ATOM 897 C CA . GLU A 1 107 ? 15.089 18.171 -1.737 1.00 62.25 107 GLU A CA 1
ATOM 898 C C . GLU A 1 107 ? 15.651 19.431 -2.411 1.00 62.25 107 GLU A C 1
ATOM 900 O O . GLU A 1 107 ? 15.486 20.533 -1.901 1.00 62.25 107 GLU A O 1
ATOM 905 N N . ASN A 1 108 ? 16.262 19.285 -3.590 1.00 62.06 108 ASN A N 1
ATOM 906 C CA . ASN A 1 108 ? 16.801 20.415 -4.349 1.00 62.06 108 ASN A CA 1
ATOM 907 C C . ASN A 1 108 ? 15.713 21.304 -4.977 1.00 62.06 108 ASN A C 1
ATOM 909 O O . ASN A 1 108 ? 16.016 22.398 -5.443 1.00 62.06 108 ASN A O 1
ATOM 913 N N . VAL A 1 109 ? 14.474 20.811 -5.055 1.00 64.25 109 VAL A N 1
ATOM 914 C CA . VAL A 1 109 ? 13.317 21.529 -5.609 1.00 64.25 109 VAL A CA 1
ATOM 915 C C . VAL A 1 109 ? 12.482 22.122 -4.480 1.00 64.25 109 VAL A C 1
ATOM 917 O O . VAL A 1 109 ? 12.118 23.291 -4.548 1.00 64.25 109 VAL A O 1
ATOM 920 N N . ASP A 1 110 ? 12.212 21.328 -3.443 1.00 66.94 110 ASP A N 1
ATOM 921 C CA . ASP A 1 110 ? 11.524 21.771 -2.236 1.00 66.94 110 ASP A CA 1
ATOM 922 C C . ASP A 1 110 ? 12.158 21.102 -1.003 1.00 66.94 110 ASP A C 1
ATOM 924 O O . ASP A 1 110 ? 11.975 19.897 -0.786 1.00 66.94 110 ASP A O 1
ATOM 928 N N . PRO A 1 111 ? 12.909 21.861 -0.188 1.00 64.12 111 PRO A N 1
ATOM 929 C CA . PRO A 1 111 ? 13.525 21.334 1.022 1.00 64.12 111 PRO A CA 1
ATOM 930 C C . PRO A 1 111 ? 12.513 20.836 2.061 1.00 64.12 111 PRO A C 1
ATOM 932 O O . PRO A 1 111 ? 12.848 19.931 2.817 1.00 64.12 111 PRO A O 1
ATOM 935 N N . PHE A 1 112 ? 11.284 21.365 2.094 1.00 60.72 112 PHE A N 1
ATOM 936 C CA . PHE A 1 112 ? 10.253 20.938 3.044 1.00 60.72 112 PHE A CA 1
ATOM 937 C C . PHE A 1 112 ? 9.654 19.586 2.644 1.00 60.72 112 PHE A C 1
ATOM 939 O O . PHE A 1 112 ? 9.545 18.684 3.472 1.00 60.72 112 PHE A O 1
ATOM 946 N N . PHE A 1 113 ? 9.309 19.390 1.371 1.00 60.59 113 PHE A N 1
ATOM 947 C CA . PHE A 1 113 ? 8.734 18.114 0.924 1.00 60.59 113 PHE A CA 1
ATOM 948 C C . PHE A 1 113 ? 9.781 17.047 0.591 1.00 60.59 113 PHE A C 1
ATOM 950 O O . PHE A 1 113 ? 9.467 15.857 0.646 1.00 60.59 113 PHE A O 1
ATOM 957 N N . GLY A 1 114 ? 11.014 17.440 0.263 1.00 58.00 114 GLY A N 1
ATOM 958 C CA . GLY A 1 114 ? 12.107 16.522 -0.062 1.00 58.00 114 GLY A CA 1
ATOM 959 C C . GLY A 1 114 ? 12.872 15.971 1.140 1.00 58.00 114 GLY A C 1
ATOM 960 O O . GLY A 1 114 ? 13.576 14.974 0.995 1.00 58.00 114 GLY A O 1
ATOM 961 N N . ARG A 1 115 ? 12.690 16.564 2.326 1.00 59.75 115 ARG A N 1
ATOM 962 C CA . ARG A 1 115 ? 13.259 16.112 3.604 1.00 59.75 115 ARG A CA 1
ATOM 963 C C . ARG A 1 115 ? 12.171 15.621 4.565 1.00 59.75 115 ARG A C 1
ATOM 965 O O . ARG A 1 115 ? 12.030 16.081 5.691 1.00 59.75 115 ARG A O 1
ATOM 972 N N . ASN A 1 116 ? 11.350 14.679 4.116 1.00 61.78 116 ASN A N 1
ATOM 973 C CA . ASN A 1 116 ? 10.355 14.025 4.972 1.00 61.78 116 ASN A CA 1
ATOM 974 C C . ASN A 1 116 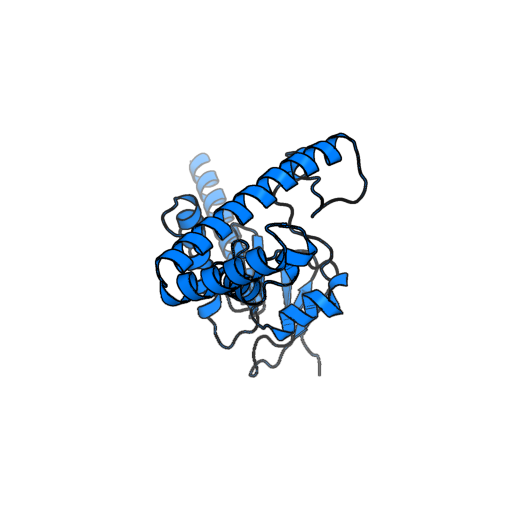? 10.931 12.791 5.704 1.00 61.78 116 ASN A C 1
ATOM 976 O O . ASN A 1 116 ? 11.951 12.239 5.297 1.00 61.78 116 ASN A O 1
ATOM 980 N N . LEU A 1 117 ? 10.253 12.325 6.762 1.00 55.00 117 LEU A N 1
ATOM 981 C CA . LEU A 1 117 ? 10.578 11.113 7.544 1.00 55.00 117 LEU A CA 1
ATOM 982 C C . LEU A 1 117 ? 10.713 9.843 6.697 1.00 55.00 117 LEU A C 1
ATOM 984 O O . LEU A 1 117 ? 11.419 8.910 7.066 1.00 55.00 117 LEU A O 1
ATOM 988 N N . ILE A 1 118 ? 10.035 9.819 5.555 1.00 57.28 118 ILE A N 1
ATOM 989 C CA . ILE A 1 118 ? 10.058 8.720 4.595 1.00 57.28 118 ILE A CA 1
ATOM 990 C C . ILE A 1 118 ? 11.379 8.741 3.777 1.00 57.28 118 ILE A C 1
ATOM 992 O O . ILE A 1 118 ? 11.725 7.747 3.141 1.00 57.28 118 ILE A O 1
ATOM 996 N N . SER A 1 119 ? 12.163 9.830 3.840 1.00 54.53 119 SER A N 1
ATOM 997 C CA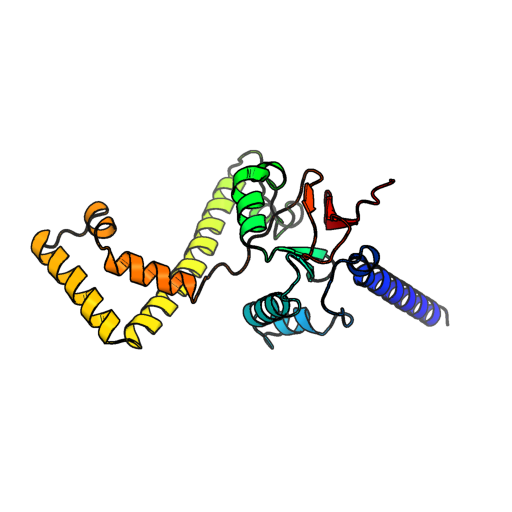 . SER A 1 119 ? 13.311 10.106 2.964 1.00 54.53 119 SER A CA 1
ATOM 998 C C . SER A 1 119 ? 14.577 10.691 3.650 1.00 54.53 119 SER A C 1
ATOM 1000 O O . SER A 1 119 ? 15.487 11.108 2.931 1.00 54.53 119 SER A O 1
ATOM 1002 N N . LEU A 1 120 ? 14.691 10.737 4.992 1.00 58.53 120 LEU A N 1
ATOM 1003 C CA . LEU A 1 120 ? 15.745 11.499 5.711 1.00 58.53 120 LEU A CA 1
ATOM 1004 C C . LEU A 1 120 ? 16.801 10.690 6.498 1.00 58.53 120 LEU A C 1
ATOM 1006 O O . LEU A 1 120 ? 16.534 9.598 6.992 1.00 58.53 120 LEU A O 1
ATOM 1010 N N . LYS A 1 121 ? 17.999 11.292 6.670 1.00 57.25 121 LYS A N 1
ATOM 1011 C CA . LYS A 1 121 ? 19.161 10.731 7.406 1.00 57.25 121 LYS A CA 1
ATOM 1012 C C . LYS A 1 121 ? 19.684 11.561 8.609 1.00 57.25 121 LYS A C 1
ATOM 1014 O O . LYS A 1 121 ? 20.350 10.967 9.448 1.00 57.25 121 LYS A O 1
ATOM 1019 N N . VAL A 1 122 ? 19.403 12.872 8.741 1.00 64.19 122 VAL A N 1
ATOM 1020 C CA . VAL A 1 122 ? 19.774 13.743 9.900 1.00 64.19 122 VAL A CA 1
ATOM 1021 C C . VAL A 1 122 ? 18.728 14.868 10.061 1.00 64.19 122 VAL A C 1
ATOM 1023 O O . VAL A 1 122 ? 18.203 15.313 9.047 1.00 64.19 122 VAL A O 1
ATOM 1026 N N . TRP A 1 123 ? 18.420 15.316 11.290 1.00 63.78 123 TRP A N 1
ATOM 1027 C CA . TRP A 1 123 ? 17.357 16.300 11.585 1.00 63.78 123 TRP A CA 1
ATOM 1028 C C . TRP A 1 123 ? 17.880 17.742 11.738 1.00 63.78 123 TRP A C 1
ATOM 1030 O O . TRP A 1 123 ? 18.789 17.986 12.531 1.00 63.78 123 TRP A O 1
ATOM 1040 N N . THR A 1 124 ? 17.258 18.697 11.043 1.00 79.00 124 THR A N 1
ATOM 1041 C CA . THR A 1 124 ? 17.377 20.157 11.244 1.00 79.00 124 THR A CA 1
ATOM 1042 C C . THR A 1 124 ? 16.032 20.772 11.668 1.00 79.00 124 THR A C 1
ATOM 1044 O O . THR A 1 124 ? 14.989 20.142 11.501 1.00 79.00 124 THR A O 1
ATOM 1047 N N . ASP A 1 125 ? 16.012 22.011 12.175 1.00 81.94 125 ASP A N 1
ATOM 1048 C CA . ASP A 1 125 ? 14.766 22.688 12.595 1.00 81.94 125 ASP A CA 1
ATOM 1049 C C . ASP A 1 125 ? 13.738 22.803 11.456 1.00 81.94 125 ASP A C 1
ATOM 1051 O O . ASP A 1 125 ? 12.540 22.597 11.664 1.00 81.94 125 ASP A O 1
ATOM 1055 N N . ASN A 1 126 ? 14.200 23.046 10.225 1.00 76.38 126 ASN A N 1
ATOM 1056 C CA . ASN A 1 126 ? 13.332 23.058 9.044 1.00 76.38 126 ASN A CA 1
ATOM 1057 C C . ASN A 1 126 ? 12.716 21.680 8.768 1.00 76.38 126 ASN A C 1
ATOM 1059 O O . ASN A 1 126 ? 11.564 21.604 8.341 1.00 76.38 126 ASN A O 1
ATOM 1063 N N . ASP A 1 127 ? 13.444 20.598 9.058 1.00 71.56 127 ASP A N 1
ATOM 1064 C CA . ASP A 1 127 ? 12.940 19.232 8.894 1.00 71.56 127 ASP A CA 1
ATOM 1065 C C . ASP A 1 127 ? 11.865 18.911 9.939 1.00 71.56 127 ASP A C 1
ATOM 1067 O O . ASP A 1 127 ? 10.905 18.205 9.629 1.00 71.56 127 ASP A O 1
ATOM 1071 N N . ILE A 1 128 ? 11.984 19.460 11.155 1.00 78.50 128 ILE A N 1
ATOM 1072 C CA . ILE A 1 128 ? 10.967 19.340 12.212 1.00 78.50 128 ILE A CA 1
ATOM 1073 C C . ILE A 1 128 ? 9.678 20.058 11.791 1.00 78.50 128 ILE A C 1
ATOM 1075 O O . ILE A 1 128 ? 8.593 19.481 11.886 1.00 78.50 128 ILE A O 1
ATOM 1079 N N . VAL A 1 129 ? 9.785 21.291 11.281 1.00 82.00 129 VAL A N 1
ATOM 1080 C CA . VAL A 1 129 ? 8.628 22.048 10.769 1.00 82.00 129 VAL A CA 1
ATOM 1081 C C . VAL A 1 129 ? 7.983 21.320 9.586 1.00 82.00 129 VAL A C 1
ATOM 1083 O O . VAL A 1 129 ? 6.762 21.158 9.556 1.00 82.00 129 VAL A O 1
ATOM 1086 N N . ALA A 1 130 ? 8.790 20.810 8.652 1.00 74.62 130 ALA A N 1
ATOM 1087 C CA . ALA A 1 130 ? 8.311 19.995 7.541 1.00 74.62 130 ALA A CA 1
ATOM 1088 C C . ALA A 1 130 ? 7.561 18.738 8.017 1.00 74.62 130 ALA A C 1
ATOM 1090 O O . ALA A 1 130 ? 6.490 18.429 7.490 1.00 74.62 130 ALA A O 1
ATOM 1091 N N . GLN A 1 131 ? 8.067 18.042 9.045 1.00 73.69 131 GLN A N 1
ATOM 1092 C CA . GLN A 1 131 ? 7.387 16.872 9.613 1.00 73.69 131 GLN A CA 1
ATOM 1093 C C . GLN A 1 131 ? 6.040 17.231 10.231 1.00 73.69 131 GLN A C 1
ATOM 1095 O O . GLN A 1 131 ? 5.080 16.488 10.049 1.00 73.69 131 GLN A O 1
ATOM 1100 N N . ALA A 1 132 ? 5.943 18.355 10.944 1.00 82.25 132 ALA A N 1
ATOM 1101 C CA . ALA A 1 132 ? 4.679 18.780 11.540 1.00 82.25 132 ALA A CA 1
ATOM 1102 C C . ALA A 1 132 ? 3.599 19.004 10.466 1.00 82.25 132 ALA A C 1
ATOM 1104 O O . ALA A 1 132 ? 2.472 18.525 10.607 1.00 82.25 132 ALA A O 1
ATOM 1105 N N . VAL A 1 133 ? 3.962 19.660 9.358 1.00 80.38 133 VAL A N 1
ATOM 1106 C CA . VAL A 1 133 ? 3.065 19.862 8.207 1.00 80.38 133 VAL A CA 1
ATOM 1107 C C . VAL A 1 133 ? 2.703 18.530 7.550 1.00 80.38 133 VAL A C 1
ATOM 1109 O O . VAL A 1 133 ? 1.536 18.290 7.238 1.00 80.38 133 VAL A O 1
ATOM 1112 N N . LEU A 1 134 ? 3.673 17.631 7.376 1.00 76.38 134 LEU A N 1
ATOM 1113 C CA . LEU A 1 134 ? 3.430 16.316 6.793 1.00 76.38 134 LEU A CA 1
ATOM 1114 C C . LEU A 1 134 ? 2.481 15.473 7.647 1.00 76.38 134 LEU A C 1
ATOM 1116 O O . LEU A 1 134 ? 1.541 14.901 7.105 1.00 76.38 134 LEU A O 1
ATOM 1120 N N . PHE A 1 135 ? 2.703 15.395 8.961 1.00 79.44 135 PHE A N 1
ATOM 1121 C CA . PHE A 1 135 ? 1.825 14.657 9.869 1.00 79.44 135 PHE A CA 1
ATOM 1122 C C . PHE A 1 135 ? 0.406 15.210 9.855 1.00 79.44 135 PHE A C 1
ATOM 1124 O O . PHE A 1 135 ? -0.545 14.430 9.891 1.00 79.44 135 PHE A O 1
ATOM 1131 N N . PHE A 1 136 ? 0.262 16.532 9.745 1.00 82.56 136 PHE A N 1
ATOM 1132 C CA . PHE A 1 136 ? -1.040 17.156 9.585 1.00 82.56 136 PHE A CA 1
ATOM 1133 C C . PHE A 1 136 ? -1.729 16.683 8.300 1.00 82.56 136 PHE A C 1
ATOM 1135 O O . PHE A 1 136 ? -2.829 16.150 8.371 1.00 82.56 136 PHE A O 1
ATOM 1142 N N . ILE A 1 137 ? -1.080 16.799 7.138 1.00 76.88 137 ILE A N 1
ATOM 1143 C CA . ILE A 1 137 ? -1.685 16.429 5.845 1.00 76.88 137 ILE A CA 1
ATOM 1144 C C . ILE A 1 137 ? -1.952 14.920 5.767 1.00 76.88 137 ILE A C 1
ATOM 1146 O O . ILE A 1 137 ? -3.068 14.499 5.463 1.00 76.88 137 ILE A O 1
ATOM 1150 N N . ALA A 1 138 ? -0.939 14.103 6.063 1.00 76.31 138 ALA A N 1
ATOM 1151 C CA . ALA A 1 138 ? -1.017 12.651 5.959 1.00 76.31 138 ALA A CA 1
ATOM 1152 C C . ALA A 1 138 ? -2.011 12.053 6.966 1.00 76.31 138 ALA A C 1
ATOM 1154 O O . ALA A 1 138 ? -2.725 11.108 6.632 1.00 76.31 138 ALA A O 1
ATOM 1155 N N . GLY A 1 139 ? -2.083 12.606 8.181 1.00 77.25 139 GLY A N 1
ATOM 1156 C CA . GLY A 1 139 ? -3.044 12.184 9.198 1.00 77.25 139 GLY A CA 1
ATOM 1157 C C . GLY A 1 139 ? -4.462 12.677 8.916 1.00 77.25 139 GLY A C 1
ATOM 1158 O O . GLY A 1 139 ? -5.417 11.938 9.127 1.00 77.25 139 GLY A O 1
ATOM 1159 N N . PHE A 1 140 ? -4.624 13.897 8.405 1.00 84.88 140 PHE A N 1
ATOM 1160 C CA . PHE A 1 140 ? -5.944 14.484 8.182 1.00 84.88 140 PHE A CA 1
ATOM 1161 C C . PHE A 1 140 ? -6.701 13.820 7.028 1.00 84.88 140 PHE A C 1
ATOM 1163 O O . PHE A 1 140 ? -7.842 13.390 7.209 1.00 84.88 140 PHE A O 1
ATOM 1170 N N . ASP A 1 141 ? -6.086 13.713 5.848 1.00 80.25 141 ASP A N 1
ATOM 1171 C CA . ASP A 1 141 ? -6.773 13.219 4.645 1.00 80.25 141 ASP A CA 1
ATOM 1172 C C . ASP A 1 141 ? -7.161 11.735 4.781 1.00 80.25 141 ASP A C 1
ATOM 1174 O O . ASP A 1 141 ? -8.284 11.330 4.468 1.00 80.25 141 ASP A O 1
ATOM 1178 N N . THR A 1 142 ? -6.267 10.924 5.360 1.00 85.88 142 THR A N 1
ATOM 1179 C CA . THR A 1 142 ? -6.508 9.488 5.561 1.00 85.88 142 THR A CA 1
ATOM 1180 C C . THR A 1 142 ? -7.587 9.215 6.609 1.00 85.88 142 THR A C 1
ATOM 1182 O O . THR A 1 142 ? -8.477 8.399 6.359 1.00 85.88 142 THR A O 1
ATOM 1185 N N . ILE A 1 143 ? -7.557 9.909 7.754 1.00 91.19 143 ILE A N 1
ATOM 1186 C CA . ILE A 1 143 ? -8.542 9.723 8.831 1.00 91.19 143 ILE A CA 1
ATOM 1187 C C . ILE A 1 143 ? -9.907 10.270 8.413 1.00 91.19 143 ILE A C 1
ATOM 1189 O O . ILE A 1 143 ? -10.913 9.599 8.629 1.00 91.19 143 ILE A O 1
ATOM 1193 N N . SER A 1 144 ? -9.966 11.448 7.785 1.00 91.88 144 SER A N 1
ATOM 1194 C CA . SER A 1 144 ? -11.237 12.029 7.331 1.00 91.88 144 SER A CA 1
ATOM 1195 C C . SER A 1 144 ? -11.922 11.159 6.273 1.00 91.88 144 SER A C 1
ATOM 1197 O O . SER A 1 144 ? -13.132 10.926 6.364 1.00 91.88 144 SER A O 1
ATOM 1199 N N . SER A 1 145 ? -11.156 10.596 5.333 1.00 90.06 145 SER A N 1
ATOM 1200 C CA . SER A 1 145 ? -11.660 9.624 4.358 1.00 90.06 145 SER A CA 1
ATOM 1201 C C . SER A 1 145 ? -12.154 8.346 5.041 1.00 90.06 145 SER A C 1
ATOM 1203 O O . SER A 1 145 ? -13.292 7.935 4.815 1.00 90.06 145 SER A O 1
ATOM 1205 N N . ALA A 1 146 ? -11.350 7.750 5.932 1.00 92.31 146 ALA A N 1
ATOM 1206 C CA . ALA A 1 146 ? -11.735 6.544 6.669 1.00 92.31 146 ALA A CA 1
ATOM 1207 C C . ALA A 1 146 ? -13.007 6.753 7.507 1.00 92.31 146 ALA A C 1
ATOM 1209 O O . ALA A 1 146 ? -13.901 5.911 7.487 1.00 92.31 146 ALA A O 1
ATOM 1210 N N . MET A 1 147 ? -13.128 7.891 8.197 1.00 94.62 147 MET A N 1
ATOM 1211 C CA . MET A 1 147 ? -14.324 8.253 8.963 1.00 94.62 147 MET A CA 1
ATOM 1212 C C . MET A 1 147 ? -15.546 8.447 8.066 1.00 94.62 147 MET A C 1
ATOM 1214 O O . MET A 1 147 ? -16.632 7.994 8.418 1.00 94.62 147 MET A O 1
ATOM 1218 N N . SER A 1 148 ? -15.384 9.093 6.909 1.00 95.25 148 SER A N 1
ATOM 1219 C CA . SER A 1 148 ? -16.485 9.323 5.967 1.00 95.25 148 SER A CA 1
ATOM 1220 C C . SER A 1 148 ? -17.044 8.003 5.437 1.00 95.25 148 SER A C 1
ATOM 1222 O O . SER A 1 148 ? -18.258 7.794 5.468 1.00 95.25 148 SER A O 1
ATOM 1224 N N . PHE A 1 149 ? -16.168 7.081 5.025 1.00 95.25 149 PHE A N 1
ATOM 1225 C CA . PHE A 1 149 ? -16.581 5.743 4.601 1.00 95.25 149 PHE A CA 1
ATOM 1226 C C . PHE A 1 149 ? -17.142 4.917 5.762 1.00 95.25 149 PHE A C 1
ATOM 1228 O O . PHE A 1 149 ? -18.161 4.262 5.583 1.00 95.25 149 PHE A O 1
ATOM 1235 N N . ALA A 1 150 ? -16.565 4.997 6.966 1.00 97.00 150 ALA A N 1
ATOM 1236 C CA . ALA A 1 150 ? -17.112 4.311 8.137 1.00 97.00 150 ALA A CA 1
ATOM 1237 C C . ALA A 1 150 ? -18.545 4.761 8.450 1.00 97.00 150 ALA A C 1
ATOM 1239 O O . ALA A 1 150 ? -19.424 3.926 8.650 1.00 97.00 150 ALA A O 1
ATOM 1240 N N . LEU A 1 151 ? -18.801 6.073 8.461 1.00 97.19 151 LEU A N 1
ATOM 1241 C CA . LEU A 1 151 ? -20.138 6.619 8.695 1.00 97.19 151 LEU A CA 1
ATOM 1242 C C . LEU A 1 151 ? -21.120 6.200 7.602 1.00 97.19 151 LEU A C 1
ATOM 1244 O O . LEU A 1 151 ? -22.259 5.860 7.916 1.00 97.19 151 LEU A O 1
ATOM 1248 N N . HIS A 1 152 ? -20.681 6.200 6.341 1.00 97.25 152 HIS A N 1
ATOM 1249 C CA . HIS A 1 152 ? -21.492 5.721 5.228 1.00 97.25 152 HIS A CA 1
ATOM 1250 C C . HIS A 1 152 ? -21.874 4.246 5.405 1.00 97.25 152 HIS A C 1
ATOM 1252 O O . HIS A 1 152 ? -23.057 3.921 5.396 1.00 97.25 152 HIS A O 1
ATOM 1258 N N . GLU A 1 153 ? -20.895 3.371 5.640 1.00 97.44 153 GLU A N 1
ATOM 1259 C CA . GLU A 1 153 ? -21.127 1.934 5.815 1.00 97.44 153 GLU A CA 1
ATOM 1260 C C . GLU A 1 153 ? -22.027 1.639 7.018 1.00 97.44 153 GLU A C 1
ATOM 1262 O O . GLU A 1 153 ? -22.950 0.836 6.910 1.00 97.44 153 GLU A O 1
ATOM 1267 N N . ILE A 1 154 ? -21.827 2.329 8.146 1.00 97.75 154 ILE A N 1
ATOM 1268 C CA . ILE A 1 154 ? -22.675 2.174 9.336 1.00 97.75 154 ILE A CA 1
ATOM 1269 C C . ILE A 1 154 ? -24.112 2.627 9.049 1.00 97.75 154 ILE A C 1
ATOM 1271 O O . ILE A 1 154 ? -25.055 1.958 9.463 1.00 97.75 154 ILE A O 1
ATOM 1275 N N . ALA A 1 155 ? -24.302 3.743 8.340 1.00 97.62 155 ALA A N 1
ATOM 1276 C CA . ALA A 1 155 ? -25.634 4.244 8.004 1.00 97.62 155 ALA A CA 1
ATOM 1277 C C . ALA A 1 155 ? -26.383 3.333 7.015 1.00 97.62 155 ALA A C 1
ATOM 1279 O O . ALA A 1 155 ? -27.610 3.259 7.060 1.00 97.62 155 ALA A O 1
ATOM 1280 N N . MET A 1 156 ? -25.655 2.640 6.134 1.00 97.81 156 MET A N 1
ATOM 1281 C CA . MET A 1 156 ? -26.223 1.719 5.145 1.00 97.81 156 MET A CA 1
ATOM 1282 C C . MET A 1 156 ? -26.541 0.325 5.708 1.00 97.81 156 MET A C 1
ATOM 1284 O O . MET A 1 156 ? -27.291 -0.413 5.071 1.00 97.81 156 MET A O 1
ATOM 1288 N N . HIS A 1 157 ? -26.029 -0.017 6.896 1.00 98.12 157 HIS A N 1
ATOM 1289 C CA . HIS A 1 157 ? -26.192 -1.329 7.535 1.00 98.12 157 HIS A CA 1
ATOM 1290 C C . HIS A 1 157 ? -26.779 -1.190 8.955 1.00 98.12 157 HIS A C 1
ATOM 1292 O O . HIS A 1 157 ? -26.037 -1.214 9.947 1.00 98.12 157 HIS A O 1
ATOM 1298 N N . PRO A 1 158 ? -28.114 -1.043 9.093 1.00 97.88 158 PRO A N 1
ATOM 1299 C CA . PRO A 1 158 ? -28.774 -0.810 10.382 1.00 97.88 158 PRO A CA 1
ATOM 1300 C C . PRO A 1 158 ? -28.478 -1.878 11.443 1.00 97.88 158 PRO A C 1
ATOM 1302 O O . PRO A 1 158 ? -28.373 -1.572 12.629 1.00 97.88 158 PRO A O 1
ATOM 1305 N N . GLU A 1 159 ? -28.302 -3.134 11.040 1.00 98.06 159 GLU A N 1
ATOM 1306 C CA . GLU A 1 159 ? -27.931 -4.239 11.922 1.00 98.06 159 GLU A CA 1
ATOM 1307 C C . GLU A 1 159 ? -26.522 -4.073 12.508 1.00 98.06 159 GLU A C 1
ATOM 1309 O O . GLU A 1 159 ? -26.294 -4.371 13.684 1.00 98.06 159 GLU A O 1
ATOM 1314 N N . VAL A 1 160 ? -25.580 -3.546 11.716 1.00 97.94 160 VAL A N 1
ATOM 1315 C CA . VAL A 1 160 ? -24.223 -3.231 12.174 1.00 97.94 160 VAL A CA 1
ATOM 1316 C C . VAL A 1 160 ? -24.268 -2.042 13.123 1.00 97.94 160 VAL A C 1
ATOM 1318 O O . VAL A 1 160 ? -23.667 -2.105 14.196 1.00 97.94 160 VAL A O 1
ATOM 1321 N N . GLN A 1 161 ? -25.020 -0.997 12.768 1.00 98.19 161 GLN A N 1
ATOM 1322 C CA . GLN A 1 161 ? -25.217 0.179 13.611 1.00 98.19 161 GLN A CA 1
ATOM 1323 C C . GLN A 1 161 ? -25.801 -0.191 14.978 1.00 98.19 161 GLN A C 1
ATOM 1325 O O . GLN A 1 161 ? -25.264 0.225 16.005 1.00 98.19 161 GLN A O 1
ATOM 1330 N N . GLN A 1 162 ? -26.864 -0.999 14.999 1.00 98.31 162 GLN A N 1
ATOM 1331 C CA . GLN A 1 162 ? -27.542 -1.405 16.227 1.00 98.31 162 GLN A CA 1
ATOM 1332 C C . GLN A 1 162 ? -26.619 -2.229 17.128 1.00 98.31 162 GLN A C 1
ATOM 1334 O O . GLN A 1 162 ? -26.473 -1.928 18.313 1.00 98.31 162 GLN A O 1
ATOM 1339 N N . ARG A 1 163 ? -25.927 -3.222 16.562 1.00 98.06 163 ARG A N 1
ATOM 1340 C CA . ARG A 1 163 ? -24.990 -4.060 17.318 1.00 98.06 163 ARG A CA 1
ATOM 1341 C C . ARG A 1 163 ? -23.806 -3.261 17.870 1.00 98.06 163 ARG A C 1
ATOM 1343 O O . ARG A 1 163 ? -23.370 -3.506 18.994 1.00 98.06 163 ARG A O 1
ATOM 1350 N N . LEU A 1 164 ? -23.297 -2.294 17.105 1.00 97.38 164 LEU A N 1
ATOM 1351 C CA . LEU A 1 164 ? -22.234 -1.394 17.555 1.00 97.38 164 LEU A CA 1
ATOM 1352 C C . LEU A 1 164 ? -22.714 -0.476 18.681 1.00 97.38 164 LEU A C 1
ATOM 1354 O O . LEU A 1 164 ? -22.020 -0.311 19.683 1.00 97.38 164 LEU A O 1
ATOM 1358 N N . TYR A 1 165 ? -23.916 0.081 18.546 1.00 96.81 165 TYR A N 1
ATOM 1359 C CA . TYR A 1 165 ? -24.532 0.901 19.582 1.00 96.81 165 TYR A CA 1
ATOM 1360 C C . TYR A 1 165 ? -24.713 0.124 20.892 1.00 96.81 165 TYR A C 1
ATOM 1362 O O . TYR A 1 165 ? -24.387 0.645 21.957 1.00 96.81 165 TYR A O 1
ATOM 1370 N N . GLU A 1 166 ? -25.175 -1.126 20.829 1.00 97.25 166 GLU A N 1
ATOM 1371 C CA . GLU A 1 166 ? -25.337 -1.992 22.001 1.00 97.25 166 GLU A CA 1
ATOM 1372 C C . GLU A 1 166 ? -24.010 -2.273 22.714 1.00 97.25 166 GLU A C 1
ATOM 1374 O O . GLU A 1 166 ? -23.949 -2.183 23.943 1.00 97.25 166 GLU A O 1
ATOM 1379 N N . GLU A 1 167 ? -22.936 -2.554 21.965 1.00 95.69 167 GLU A N 1
ATOM 1380 C CA . GLU A 1 167 ? -21.601 -2.725 22.546 1.00 95.69 167 GLU A CA 1
ATOM 1381 C C . GLU A 1 167 ? -21.148 -1.448 23.266 1.00 95.69 167 GLU A C 1
ATOM 1383 O O . GLU A 1 167 ? -20.772 -1.499 24.440 1.00 95.69 167 GLU A O 1
ATOM 1388 N N . ILE A 1 168 ? -21.234 -0.296 22.591 1.00 93.88 168 ILE A N 1
ATOM 1389 C CA . ILE A 1 168 ? -20.797 0.995 23.137 1.00 93.88 168 ILE A CA 1
ATOM 1390 C C . ILE A 1 168 ? -21.621 1.371 24.371 1.00 93.88 168 ILE A C 1
ATOM 1392 O O . ILE A 1 168 ? -21.055 1.758 25.396 1.00 93.88 168 ILE A O 1
ATOM 1396 N N . LYS A 1 169 ? -22.948 1.228 24.306 1.00 93.31 169 LYS A N 1
ATOM 1397 C CA . LYS A 1 169 ? -23.858 1.521 25.417 1.00 93.31 169 LYS A CA 1
ATOM 1398 C C . LYS A 1 169 ? -23.567 0.628 26.620 1.00 93.31 169 LYS A C 1
ATOM 1400 O O . LYS A 1 169 ? -23.385 1.138 27.725 1.00 93.31 169 LYS A O 1
ATOM 1405 N N . GLY A 1 170 ? -23.455 -0.684 26.410 1.00 91.62 170 GLY A N 1
ATOM 1406 C CA . GLY A 1 170 ? -23.148 -1.625 27.486 1.00 91.62 170 GLY A CA 1
ATOM 1407 C C . GLY A 1 170 ? -21.793 -1.342 28.139 1.00 91.62 170 GLY A C 1
ATOM 1408 O O . GLY A 1 170 ? -21.631 -1.517 29.347 1.00 91.62 170 GLY A O 1
ATOM 1409 N N . HIS A 1 171 ? -20.817 -0.864 27.366 1.00 89.94 171 HIS A N 1
ATOM 1410 C CA . HIS A 1 171 ? -19.515 -0.466 27.894 1.00 89.94 171 HIS A CA 1
ATOM 1411 C C . HIS A 1 171 ? -19.572 0.858 28.674 1.00 89.94 171 HIS A C 1
ATOM 1413 O O . HIS A 1 171 ? -18.971 0.981 29.743 1.00 89.94 171 HIS A O 1
ATOM 1419 N N . HIS A 1 172 ? -20.336 1.832 28.176 1.00 87.56 172 HIS A N 1
ATOM 1420 C CA . HIS A 1 172 ? -20.567 3.113 28.840 1.00 87.56 172 HIS A CA 1
ATOM 1421 C C . HIS A 1 172 ? -21.215 2.926 30.220 1.00 87.56 172 HIS A C 1
ATOM 1423 O O . HIS A 1 172 ? -20.750 3.503 31.204 1.00 87.56 172 HIS A O 1
ATOM 1429 N N . GLU A 1 173 ? -22.233 2.068 30.314 1.00 88.88 173 GLU A N 1
ATOM 1430 C CA . GLU A 1 173 ? -22.912 1.737 31.573 1.00 88.88 173 GLU A CA 1
ATOM 1431 C C . GLU A 1 173 ? -21.958 1.069 32.578 1.00 88.88 173 GLU A C 1
ATOM 1433 O O . GLU A 1 173 ? -21.899 1.471 33.743 1.00 88.88 173 GLU A O 1
ATOM 1438 N N . LYS A 1 174 ? -21.139 0.106 32.127 1.00 86.38 174 LYS A N 1
ATOM 1439 C CA . LYS A 1 174 ? -20.149 -0.587 32.975 1.00 86.38 174 LYS A CA 1
ATOM 1440 C C . LYS A 1 174 ? -19.070 0.347 33.523 1.00 86.38 174 LYS A C 1
ATOM 1442 O O . LYS A 1 174 ? -18.664 0.200 34.674 1.00 86.38 174 LYS A O 1
ATOM 1447 N N . ASN A 1 175 ? -18.646 1.331 32.733 1.00 84.75 175 ASN A N 1
ATOM 1448 C CA . ASN A 1 175 ? -17.556 2.241 33.090 1.00 84.75 175 ASN A CA 1
ATOM 1449 C C . ASN A 1 175 ? -18.037 3.575 33.677 1.00 84.75 175 ASN A C 1
ATOM 1451 O O . ASN A 1 175 ? -17.260 4.530 33.737 1.00 84.75 175 ASN A O 1
ATOM 1455 N N . ARG A 1 176 ? -19.307 3.662 34.107 1.00 82.25 176 ARG A N 1
ATOM 1456 C CA . ARG A 1 176 ? -19.919 4.885 34.669 1.00 82.25 176 ARG A CA 1
ATOM 1457 C C . ARG A 1 176 ? -19.724 6.112 33.769 1.00 82.25 176 ARG A C 1
ATOM 1459 O O . ARG A 1 176 ? -19.476 7.216 34.243 1.00 82.25 176 ARG A O 1
ATOM 1466 N N . GLY A 1 177 ? -19.768 5.891 32.461 1.00 75.00 177 GLY A N 1
ATOM 1467 C CA . GLY A 1 177 ? -19.586 6.912 31.440 1.00 75.00 177 GLY A CA 1
ATOM 1468 C C . GLY A 1 177 ? -18.152 7.380 31.183 1.00 75.00 177 GLY A C 1
ATOM 1469 O O . GLY A 1 177 ? -17.956 8.278 30.366 1.00 75.00 177 GLY A O 1
ATOM 1470 N N . SER A 1 178 ? -17.137 6.773 31.810 1.00 79.94 178 SER A N 1
ATOM 1471 C CA . SER A 1 178 ? -15.735 7.103 31.537 1.00 79.94 178 SER A CA 1
ATOM 1472 C C . SER A 1 178 ? -15.252 6.485 30.221 1.00 79.94 178 SER A C 1
ATOM 1474 O O . SER A 1 178 ? -15.162 5.261 30.071 1.00 79.94 178 SER A O 1
ATOM 1476 N N . LEU A 1 179 ? -14.892 7.352 29.275 1.00 81.75 179 LEU A N 1
ATOM 1477 C CA . LEU A 1 179 ? -14.267 6.987 28.008 1.00 81.75 179 LEU A CA 1
ATOM 1478 C C . LEU A 1 179 ? -12.762 7.252 28.125 1.00 81.75 179 LEU A C 1
ATOM 1480 O O . LEU A 1 179 ? -12.320 8.397 28.161 1.00 81.75 179 LEU A O 1
ATOM 1484 N N . ASN A 1 180 ? -11.977 6.186 28.253 1.00 85.12 180 ASN A N 1
ATOM 1485 C CA . ASN A 1 180 ? -10.521 6.250 28.328 1.00 85.12 180 ASN A CA 1
ATOM 1486 C C . ASN A 1 180 ? -9.896 5.275 27.318 1.00 85.12 180 ASN A C 1
ATOM 1488 O O . ASN A 1 180 ? -10.599 4.473 26.701 1.00 85.12 180 ASN A O 1
ATOM 1492 N N . TYR A 1 181 ? -8.576 5.354 27.151 1.00 84.56 181 TYR A N 1
ATOM 1493 C CA . TYR A 1 181 ? -7.834 4.550 26.176 1.00 84.56 181 TYR A CA 1
ATOM 1494 C C . TYR A 1 181 ? -8.098 3.042 26.318 1.00 84.56 181 TYR A C 1
ATOM 1496 O O . TYR A 1 181 ? -8.404 2.372 25.334 1.00 84.56 181 TYR A O 1
ATOM 1504 N N . ASN A 1 182 ? -8.064 2.525 27.550 1.00 84.81 182 ASN A N 1
ATOM 1505 C CA . ASN A 1 182 ? -8.285 1.104 27.822 1.00 84.81 182 ASN A CA 1
ATOM 1506 C C . ASN A 1 182 ? -9.732 0.689 27.517 1.00 84.81 182 ASN A C 1
ATOM 1508 O O . ASN A 1 182 ? -9.959 -0.389 26.972 1.00 84.81 182 ASN A O 1
ATOM 1512 N N . SER A 1 183 ? -10.706 1.558 27.815 1.00 84.06 183 SER A N 1
ATOM 1513 C CA . SER A 1 183 ? -12.112 1.326 27.470 1.00 84.06 183 SER A CA 1
ATOM 1514 C C . SER A 1 183 ? -12.288 1.168 25.958 1.00 84.06 183 SER A C 1
ATOM 1516 O O . SER A 1 183 ? -12.920 0.211 25.524 1.00 84.06 183 SER A O 1
ATOM 1518 N N . ILE A 1 184 ? -11.686 2.051 25.149 1.00 86.94 184 ILE A N 1
ATOM 1519 C CA . ILE A 1 184 ? -11.782 1.985 23.680 1.00 86.94 184 ILE A CA 1
ATOM 1520 C C . ILE A 1 184 ? -11.159 0.691 23.148 1.00 86.94 184 ILE A C 1
ATOM 1522 O O . ILE A 1 184 ? -11.783 0.008 22.343 1.00 86.94 184 ILE A O 1
ATOM 1526 N N . GLN A 1 185 ? -9.969 0.315 23.629 1.00 87.56 185 GLN A N 1
ATOM 1527 C CA . GLN A 1 185 ? -9.289 -0.909 23.182 1.00 87.56 185 GLN A CA 1
ATOM 1528 C C . GLN A 1 185 ? -10.073 -2.198 23.466 1.00 87.56 185 GLN A C 1
ATOM 1530 O O . GLN A 1 185 ? -9.833 -3.220 22.828 1.00 87.56 185 GLN A O 1
ATOM 1535 N N . SER A 1 186 ? -10.998 -2.171 24.424 1.00 89.94 186 SER A N 1
ATOM 1536 C CA . SER A 1 186 ? -11.817 -3.334 24.771 1.00 89.94 186 SER A CA 1
ATOM 1537 C C . SER A 1 186 ? -13.100 -3.478 23.935 1.00 89.94 186 SER A C 1
ATOM 1539 O O . SER A 1 186 ? -13.785 -4.498 24.048 1.00 89.94 186 SER A O 1
ATOM 1541 N N . LEU A 1 187 ? -13.425 -2.492 23.088 1.00 93.69 187 LEU A N 1
ATOM 1542 C CA . LEU A 1 187 ? -14.575 -2.518 22.176 1.00 93.69 187 LEU A CA 1
ATOM 1543 C C . LEU A 1 187 ? -14.260 -3.382 20.949 1.00 93.69 187 LEU A C 1
ATOM 1545 O O . LEU A 1 187 ? -13.795 -2.907 19.912 1.00 93.69 187 LEU A O 1
ATOM 1549 N N . LYS A 1 188 ? -14.489 -4.686 21.088 1.00 95.62 188 LYS A N 1
ATOM 1550 C CA . LYS A 1 188 ? -14.126 -5.683 20.079 1.00 95.62 188 LYS A CA 1
ATOM 1551 C C . LYS A 1 188 ? -14.908 -5.513 18.777 1.00 95.62 188 LYS A C 1
ATOM 1553 O O . LYS A 1 188 ? -14.345 -5.694 17.702 1.00 95.62 188 LYS A O 1
ATOM 1558 N N . TYR A 1 189 ? -16.202 -5.226 18.847 1.00 97.38 189 TYR A N 1
ATOM 1559 C CA . TYR A 1 189 ? -17.027 -5.066 17.657 1.00 97.38 189 TYR A CA 1
ATOM 1560 C C . TYR A 1 189 ? -16.725 -3.747 16.942 1.00 97.38 189 TYR A C 1
ATOM 1562 O O . TYR A 1 189 ? -16.673 -3.739 15.715 1.00 97.38 189 TYR A O 1
ATOM 1570 N N . LEU A 1 190 ? -16.425 -2.669 17.674 1.00 95.94 190 LEU A N 1
ATOM 1571 C CA . LEU A 1 190 ? -15.881 -1.444 17.077 1.00 95.94 190 LEU A CA 1
ATOM 1572 C C . LEU A 1 190 ? -14.595 -1.717 16.278 1.00 95.94 190 LEU A C 1
ATOM 1574 O O . LEU A 1 190 ? -14.493 -1.274 15.136 1.00 95.94 190 LEU A O 1
ATOM 1578 N N . ASP A 1 191 ? -13.646 -2.474 16.837 1.00 95.88 191 ASP A N 1
ATOM 1579 C CA . ASP A 1 191 ? -12.410 -2.864 16.139 1.00 95.88 191 ASP A CA 1
ATOM 1580 C C . ASP A 1 191 ? -12.693 -3.673 14.859 1.00 95.88 191 ASP A C 1
ATOM 1582 O O . ASP A 1 191 ? -12.101 -3.417 13.807 1.00 95.88 191 ASP A O 1
ATOM 1586 N N . MET A 1 192 ? -13.670 -4.586 14.910 1.00 97.06 192 MET A N 1
ATOM 1587 C CA . MET A 1 192 ? -14.132 -5.323 13.729 1.00 97.06 192 MET A CA 1
ATOM 1588 C C . MET A 1 192 ? -14.721 -4.395 12.659 1.00 97.06 192 MET A C 1
ATOM 1590 O O . MET A 1 192 ? -14.403 -4.558 11.482 1.00 97.06 192 MET A O 1
ATOM 1594 N N . VAL A 1 193 ? -15.554 -3.421 13.047 1.00 96.94 193 VAL A N 1
ATOM 1595 C CA . VAL A 1 193 ? -16.151 -2.448 12.117 1.00 96.94 193 VAL A CA 1
ATOM 1596 C C . VAL A 1 193 ? -15.063 -1.602 11.459 1.00 96.94 193 VAL A C 1
ATOM 1598 O O . VAL A 1 193 ? -15.036 -1.492 10.236 1.00 96.94 193 VAL A O 1
ATOM 1601 N N . VAL A 1 194 ? -14.126 -1.055 12.239 1.00 95.12 194 VAL A N 1
ATOM 1602 C CA . VAL A 1 194 ? -13.005 -0.263 11.707 1.00 95.12 194 VAL A CA 1
ATOM 1603 C C . VAL A 1 194 ? -12.139 -1.101 10.764 1.00 95.12 194 VAL A C 1
ATOM 1605 O O . VAL A 1 194 ? -11.801 -0.643 9.673 1.00 95.12 194 VAL A O 1
ATOM 1608 N N . SER A 1 195 ? -11.820 -2.340 11.142 1.00 95.88 195 SER A N 1
ATOM 1609 C CA . SER A 1 195 ? -11.038 -3.258 10.309 1.00 95.88 195 SER A CA 1
ATOM 1610 C C . SER A 1 195 ? -11.724 -3.565 8.979 1.00 95.88 195 SER A C 1
ATOM 1612 O O . SER A 1 195 ? -11.067 -3.566 7.939 1.00 95.88 195 SER A O 1
ATOM 1614 N N . GLU A 1 196 ? -13.039 -3.787 8.986 1.00 96.81 196 GLU A N 1
ATOM 1615 C CA . GLU A 1 196 ? -13.795 -4.078 7.767 1.00 96.81 196 GLU A CA 1
ATOM 1616 C C . GLU A 1 196 ? -13.921 -2.847 6.861 1.00 96.81 196 GLU A C 1
ATOM 1618 O O . GLU A 1 196 ? -13.740 -2.959 5.647 1.00 96.81 196 GLU A O 1
ATOM 1623 N N . VAL A 1 197 ? -14.108 -1.654 7.436 1.00 95.62 197 VAL A N 1
ATOM 1624 C CA . VAL A 1 197 ? -14.057 -0.394 6.680 1.00 95.62 197 VAL A CA 1
ATOM 1625 C C . VAL A 1 197 ? -12.692 -0.217 6.020 1.00 95.62 197 VAL A C 1
ATOM 1627 O O . VAL A 1 197 ? -12.634 0.058 4.827 1.00 95.62 197 VAL A O 1
ATOM 1630 N N . LEU A 1 198 ? -11.588 -0.425 6.744 1.00 92.69 198 LEU A N 1
ATOM 1631 C CA . LEU A 1 198 ? -10.238 -0.309 6.178 1.00 92.69 198 LEU A CA 1
ATOM 1632 C C . LEU A 1 198 ? -9.923 -1.411 5.155 1.00 92.69 198 LEU A C 1
ATOM 1634 O O . LEU A 1 198 ? -9.121 -1.187 4.249 1.00 92.69 198 LEU A O 1
ATOM 1638 N N . ARG A 1 199 ? -10.556 -2.587 5.266 1.00 92.56 199 ARG A N 1
ATOM 1639 C CA . ARG A 1 199 ? -10.451 -3.669 4.277 1.00 92.56 199 ARG A CA 1
ATOM 1640 C C . ARG A 1 199 ? -11.151 -3.307 2.965 1.00 92.56 199 ARG A C 1
ATOM 1642 O O . ARG A 1 199 ? -10.633 -3.639 1.900 1.00 92.56 199 ARG A O 1
ATOM 1649 N N . MET A 1 200 ? -12.325 -2.677 3.034 1.00 90.06 200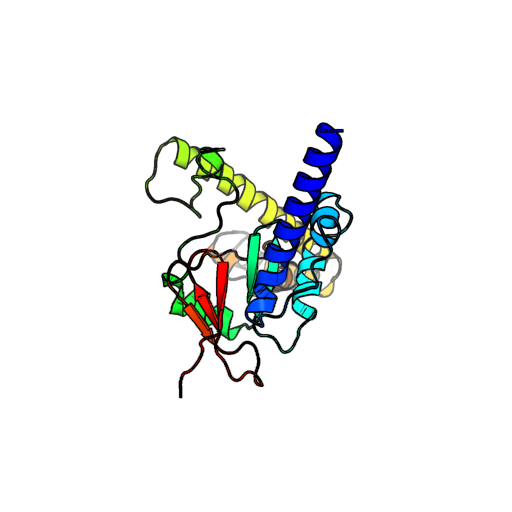 MET A N 1
ATOM 1650 C CA . MET A 1 200 ? -13.105 -2.267 1.858 1.00 90.06 200 MET A CA 1
ATOM 1651 C C . MET A 1 200 ? -12.575 -0.972 1.235 1.00 90.06 200 MET A C 1
ATOM 1653 O O . MET A 1 200 ? -12.418 -0.881 0.018 1.00 90.06 200 MET A O 1
ATOM 1657 N N . TRP A 1 201 ? -12.261 0.003 2.083 1.00 89.88 201 TRP A N 1
ATOM 1658 C CA . TRP A 1 201 ? -11.977 1.390 1.732 1.00 89.88 201 TRP A CA 1
ATOM 1659 C C . TRP A 1 201 ? -10.626 1.825 2.294 1.00 89.88 201 TRP A C 1
ATOM 1661 O O . TRP A 1 201 ? -10.540 2.750 3.098 1.00 89.88 201 TRP A O 1
ATOM 1671 N N . ALA A 1 202 ? -9.552 1.146 1.890 1.00 86.44 202 ALA A N 1
ATOM 1672 C CA . ALA A 1 202 ? -8.201 1.505 2.308 1.00 86.44 202 ALA A CA 1
ATOM 1673 C C . ALA A 1 202 ? -7.832 2.914 1.792 1.00 86.44 202 ALA A C 1
ATOM 1675 O O . ALA A 1 202 ? -7.682 3.081 0.577 1.00 86.44 202 ALA A O 1
ATOM 1676 N N . PRO A 1 203 ? -7.624 3.925 2.668 1.00 83.12 203 PRO A N 1
ATOM 1677 C CA . PRO A 1 203 ? -7.230 5.261 2.212 1.00 83.12 203 PRO A CA 1
ATOM 1678 C C . PRO A 1 203 ? -5.845 5.247 1.547 1.00 83.12 203 PRO A C 1
ATOM 1680 O O . PRO A 1 203 ? -5.587 5.968 0.586 1.00 83.12 203 PRO A O 1
ATOM 1683 N N . GLY A 1 204 ? -4.950 4.380 2.033 1.00 78.25 204 GLY A N 1
ATOM 1684 C CA . GLY A 1 204 ? -3.662 4.099 1.404 1.00 78.25 204 GLY A CA 1
ATOM 1685 C C . GLY A 1 204 ? -3.789 3.025 0.325 1.00 78.25 204 GLY A C 1
ATOM 1686 O O . GLY A 1 204 ? -3.893 1.843 0.639 1.00 78.25 204 GLY A O 1
ATOM 1687 N N . VAL A 1 205 ? -3.735 3.426 -0.947 1.00 74.31 205 VAL A N 1
ATOM 1688 C CA . VAL A 1 205 ? -3.921 2.517 -2.099 1.00 74.31 205 VAL A CA 1
ATOM 1689 C C . VAL A 1 205 ? -2.640 1.814 -2.562 1.00 74.31 205 VAL A C 1
ATOM 1691 O O . VAL A 1 205 ? -2.700 0.854 -3.329 1.00 74.31 205 VAL A O 1
ATOM 1694 N N . ALA A 1 206 ? -1.470 2.296 -2.136 1.00 75.50 206 ALA A N 1
ATOM 1695 C CA . ALA A 1 206 ? -0.176 1.752 -2.529 1.00 75.50 206 ALA A CA 1
ATOM 1696 C C . ALA A 1 206 ? 0.903 2.044 -1.481 1.00 75.50 206 ALA A C 1
ATOM 1698 O O . ALA A 1 206 ? 0.822 3.016 -0.731 1.00 75.50 206 ALA A O 1
ATOM 1699 N N . LEU A 1 207 ? 1.942 1.209 -1.477 1.00 79.44 207 LEU A N 1
ATOM 1700 C CA . LEU A 1 207 ? 3.136 1.381 -0.662 1.00 79.44 207 LEU A CA 1
ATOM 1701 C C . LEU A 1 207 ? 4.366 1.372 -1.571 1.00 79.44 207 LEU A C 1
ATOM 1703 O O . LEU A 1 207 ? 4.739 0.329 -2.109 1.00 79.44 207 LEU A O 1
ATOM 1707 N N . ASP A 1 208 ? 4.997 2.531 -1.744 1.00 79.19 208 ASP A N 1
ATOM 1708 C CA . ASP A 1 208 ? 6.193 2.649 -2.573 1.00 79.19 208 ASP A CA 1
ATOM 1709 C C . ASP A 1 208 ? 7.464 2.294 -1.797 1.00 79.19 208 ASP A C 1
ATOM 1711 O O . ASP A 1 208 ? 7.667 2.695 -0.646 1.00 79.19 208 ASP A O 1
ATOM 1715 N N . ARG A 1 209 ? 8.347 1.547 -2.462 1.00 83.06 209 ARG A N 1
ATOM 1716 C CA . ARG A 1 209 ? 9.658 1.134 -1.956 1.00 83.06 209 ARG A CA 1
ATOM 1717 C C . ARG A 1 209 ? 10.699 1.194 -3.066 1.00 83.06 209 ARG A C 1
ATOM 1719 O O . ARG A 1 209 ? 10.395 0.922 -4.230 1.00 83.06 209 ARG A O 1
ATOM 1726 N N . LEU A 1 210 ? 11.932 1.526 -2.702 1.00 82.19 210 LEU A N 1
ATOM 1727 C CA . LEU A 1 210 ? 13.090 1.501 -3.585 1.00 82.19 210 LEU A CA 1
ATOM 1728 C C . LEU A 1 210 ? 14.011 0.354 -3.193 1.00 82.19 210 LEU A C 1
ATOM 1730 O O . LEU A 1 210 ? 14.450 0.238 -2.055 1.00 82.19 210 LEU A O 1
ATOM 1734 N N . CYS A 1 211 ? 14.316 -0.485 -4.176 1.00 86.25 211 CYS A N 1
ATOM 1735 C CA . CYS A 1 211 ? 15.284 -1.555 -4.027 1.00 86.25 211 CYS A CA 1
ATOM 1736 C C . CYS A 1 211 ? 16.702 -0.965 -4.021 1.00 86.25 211 CYS A C 1
ATOM 1738 O O . CYS A 1 211 ? 17.118 -0.371 -5.018 1.00 86.25 211 CYS A O 1
ATOM 1740 N N . ILE A 1 212 ? 17.427 -1.111 -2.911 1.00 85.12 212 ILE A N 1
ATOM 1741 C CA . ILE A 1 212 ? 18.792 -0.579 -2.739 1.00 85.12 212 ILE A CA 1
ATOM 1742 C C . ILE A 1 212 ? 19.883 -1.632 -2.977 1.00 85.12 212 ILE A C 1
ATOM 1744 O O . ILE A 1 212 ? 21.037 -1.282 -3.223 1.00 85.12 212 ILE A O 1
ATOM 1748 N N . LYS A 1 213 ? 19.512 -2.916 -2.937 1.00 86.06 213 LYS A N 1
ATOM 1749 C CA . LYS A 1 213 ? 20.374 -4.080 -3.170 1.00 86.06 213 LYS A CA 1
ATOM 1750 C C . LYS A 1 213 ? 19.644 -5.055 -4.079 1.00 86.06 213 LYS A C 1
ATOM 1752 O O . LYS A 1 213 ? 18.463 -5.290 -3.850 1.00 86.06 213 LYS A O 1
ATOM 1757 N N . ASP A 1 214 ? 20.344 -5.638 -5.045 1.00 89.06 214 ASP A N 1
ATOM 1758 C CA . ASP A 1 214 ? 19.770 -6.608 -5.978 1.00 89.06 214 ASP A CA 1
ATOM 1759 C C . ASP A 1 214 ? 18.963 -7.684 -5.242 1.00 89.06 214 ASP A C 1
ATOM 1761 O O . ASP A 1 214 ? 19.474 -8.376 -4.363 1.00 89.06 214 ASP A O 1
ATOM 1765 N N . TYR A 1 215 ? 17.686 -7.805 -5.603 1.00 90.06 215 TYR A N 1
ATOM 1766 C CA . TYR A 1 215 ? 16.743 -8.688 -4.933 1.00 90.06 215 TYR A CA 1
ATOM 1767 C C . TYR A 1 215 ? 16.058 -9.613 -5.931 1.00 90.06 215 TYR A C 1
ATOM 1769 O O . TYR A 1 215 ? 15.482 -9.167 -6.925 1.00 90.06 215 TYR A O 1
ATOM 1777 N N . ASN A 1 216 ? 16.091 -10.916 -5.657 1.00 91.62 216 ASN A N 1
ATOM 1778 C CA . ASN A 1 216 ? 15.410 -11.907 -6.479 1.00 91.62 216 ASN A CA 1
ATOM 1779 C C . ASN A 1 216 ? 13.919 -11.991 -6.098 1.00 91.62 216 ASN A C 1
ATOM 1781 O O . ASN A 1 216 ? 13.562 -12.521 -5.045 1.00 91.62 216 ASN A O 1
ATOM 1785 N N . LEU A 1 217 ? 13.047 -11.511 -6.989 1.00 90.56 217 LEU A N 1
ATOM 1786 C CA . LEU A 1 217 ? 11.584 -11.619 -6.883 1.00 90.56 217 LEU A CA 1
ATOM 1787 C C . LEU A 1 217 ? 11.085 -13.061 -7.108 1.00 90.56 217 LEU A C 1
ATOM 1789 O O . LEU A 1 217 ? 9.928 -13.396 -6.824 1.00 90.56 217 LEU A O 1
ATOM 1793 N N . GLY A 1 218 ? 11.966 -13.923 -7.611 1.00 91.12 218 GLY A N 1
ATOM 1794 C CA . GLY A 1 218 ? 11.686 -15.279 -8.037 1.00 91.12 218 GLY A CA 1
ATOM 1795 C C . GLY A 1 218 ? 10.974 -15.305 -9.383 1.00 91.12 218 GLY A C 1
ATOM 1796 O O . GLY A 1 218 ? 11.041 -14.372 -10.190 1.00 91.12 218 GLY A O 1
ATOM 1797 N N . LYS A 1 219 ? 10.263 -16.403 -9.615 1.00 90.75 219 LYS A N 1
ATOM 1798 C CA . LYS A 1 219 ? 9.470 -16.603 -10.824 1.00 90.75 219 LYS A CA 1
ATOM 1799 C C . LYS A 1 219 ? 8.226 -15.710 -10.826 1.00 90.75 219 LYS A C 1
ATOM 1801 O O . LYS A 1 219 ? 7.579 -15.584 -9.779 1.00 90.75 219 LYS A O 1
ATOM 1806 N N . PRO A 1 220 ? 7.850 -15.144 -11.984 1.00 89.50 220 PRO A N 1
ATOM 1807 C CA . PRO A 1 220 ? 6.663 -14.312 -12.123 1.00 89.50 220 PRO A CA 1
ATOM 1808 C C . PRO A 1 220 ? 5.378 -15.147 -12.084 1.00 89.50 220 PRO A C 1
ATOM 1810 O O . PRO A 1 220 ? 4.369 -14.670 -11.591 1.00 89.50 220 PRO A O 1
ATOM 1813 N N . ASN A 1 221 ? 5.418 -16.411 -12.509 1.00 90.06 221 ASN A N 1
ATOM 1814 C CA . ASN A 1 221 ? 4.300 -17.353 -12.459 1.00 90.06 221 ASN A CA 1
ATOM 1815 C C . ASN A 1 221 ? 4.828 -18.797 -12.353 1.00 90.06 221 ASN A C 1
ATOM 1817 O O . ASN A 1 221 ? 6.037 -19.032 -12.418 1.00 90.06 221 ASN A O 1
ATOM 1821 N N . LYS A 1 222 ? 3.934 -19.779 -12.181 1.00 88.38 222 LYS A N 1
ATOM 1822 C CA . LYS A 1 222 ? 4.313 -21.193 -11.985 1.00 88.38 222 LYS A CA 1
ATOM 1823 C C . LYS A 1 222 ? 4.974 -21.822 -13.218 1.00 88.38 222 LYS A C 1
ATOM 1825 O O . LYS A 1 222 ? 5.763 -22.750 -13.075 1.00 88.38 222 LYS A O 1
ATOM 1830 N N . GLN A 1 223 ? 4.649 -21.330 -14.411 1.00 87.62 223 GLN A N 1
ATOM 1831 C CA . GLN A 1 223 ? 5.130 -21.849 -15.692 1.00 87.62 223 GLN A CA 1
ATOM 1832 C C . GLN A 1 223 ? 6.489 -21.258 -16.089 1.00 87.62 223 GLN A C 1
ATOM 1834 O O . GLN A 1 223 ? 7.171 -21.795 -16.962 1.00 87.62 223 GLN A O 1
ATOM 1839 N N . ALA A 1 224 ? 6.900 -20.158 -15.460 1.00 86.94 224 ALA A N 1
ATOM 1840 C CA . ALA A 1 224 ? 8.158 -19.509 -15.764 1.00 86.94 224 ALA A CA 1
ATOM 1841 C C . ALA A 1 224 ? 9.358 -20.388 -15.378 1.00 86.94 224 ALA A C 1
ATOM 1843 O O . ALA A 1 224 ? 9.412 -21.044 -14.332 1.00 86.94 224 ALA A O 1
ATOM 1844 N N . THR A 1 225 ? 10.364 -20.383 -16.243 1.00 85.38 225 THR A N 1
ATOM 1845 C CA . THR A 1 225 ? 11.610 -21.131 -16.044 1.00 85.38 225 THR A CA 1
ATOM 1846 C C . THR A 1 225 ? 12.700 -20.281 -15.407 1.00 85.38 225 THR A C 1
ATOM 1848 O O . THR A 1 225 ? 13.627 -20.839 -14.829 1.00 85.38 225 THR A O 1
ATOM 1851 N N . GLN A 1 226 ? 12.568 -18.956 -15.480 1.00 85.50 226 GLN A N 1
ATOM 1852 C CA . GLN A 1 226 ? 13.575 -17.997 -15.045 1.00 85.50 226 GLN A CA 1
ATOM 1853 C C . GLN A 1 226 ? 13.067 -17.106 -13.916 1.00 85.50 226 GLN A C 1
ATOM 1855 O O . GLN A 1 226 ? 11.894 -16.723 -13.869 1.00 85.50 226 GLN A O 1
ATOM 1860 N N . ASP A 1 227 ? 14.007 -16.759 -13.049 1.00 88.38 227 ASP A N 1
ATOM 1861 C CA . ASP A 1 227 ? 13.840 -15.820 -11.953 1.00 88.38 227 ASP A CA 1
ATOM 1862 C C . ASP A 1 227 ? 14.136 -14.389 -12.410 1.00 88.38 227 ASP A C 1
ATOM 1864 O O . ASP A 1 227 ? 14.889 -14.156 -13.365 1.00 88.38 227 ASP A O 1
ATOM 1868 N N . TYR A 1 228 ? 13.545 -13.428 -11.704 1.00 88.25 228 TYR A N 1
ATOM 1869 C CA . TYR A 1 228 ? 13.674 -12.008 -11.999 1.00 88.25 228 TYR A CA 1
ATOM 1870 C C . TYR A 1 228 ? 14.324 -11.291 -10.825 1.00 88.25 228 TYR A C 1
ATOM 1872 O O . TYR A 1 228 ? 13.856 -11.372 -9.691 1.00 88.25 228 TYR A O 1
ATOM 1880 N N . ILE A 1 229 ? 15.377 -10.535 -11.117 1.00 87.81 229 ILE A N 1
ATOM 1881 C CA . ILE A 1 229 ? 16.046 -9.675 -10.143 1.00 87.81 229 ILE A CA 1
ATOM 1882 C C . ILE A 1 229 ? 15.575 -8.247 -10.356 1.00 87.81 229 ILE A C 1
ATOM 1884 O O . ILE A 1 229 ? 15.617 -7.758 -11.485 1.00 87.81 229 ILE A O 1
ATOM 1888 N N . VAL A 1 230 ? 15.177 -7.574 -9.280 1.00 86.56 230 VAL A N 1
ATOM 1889 C CA . VAL A 1 230 ? 15.064 -6.116 -9.237 1.00 86.56 230 VAL A CA 1
ATOM 1890 C C . VAL A 1 230 ? 16.374 -5.545 -8.697 1.00 86.56 230 VAL A C 1
ATOM 1892 O O . VAL A 1 230 ? 16.806 -5.907 -7.608 1.00 86.56 230 VAL A O 1
ATOM 1895 N N . SER A 1 231 ? 17.034 -4.693 -9.481 1.00 78.38 231 SER A N 1
ATOM 1896 C CA . SER A 1 231 ? 18.271 -4.005 -9.096 1.00 78.38 231 SER A CA 1
ATOM 1897 C C . SER A 1 231 ? 18.030 -2.515 -8.851 1.00 78.38 231 SER A C 1
ATOM 1899 O O . SER A 1 231 ? 16.990 -1.964 -9.239 1.00 78.38 231 SER A O 1
ATOM 1901 N N . ASN A 1 232 ? 19.028 -1.846 -8.265 1.00 66.31 232 ASN A N 1
ATOM 1902 C CA . ASN A 1 232 ? 18.956 -0.436 -7.877 1.00 66.31 232 ASN A CA 1
ATOM 1903 C C . ASN A 1 232 ? 18.410 0.462 -9.011 1.00 66.31 232 ASN A C 1
ATOM 1905 O O . ASN A 1 232 ? 18.914 0.445 -10.138 1.00 66.31 232 ASN A O 1
ATOM 1909 N N . ARG A 1 233 ? 17.355 1.230 -8.697 1.00 55.66 233 ARG A N 1
ATOM 1910 C CA . ARG A 1 233 ? 16.609 2.130 -9.602 1.00 55.66 233 ARG A CA 1
ATOM 1911 C C . ARG A 1 233 ? 15.956 1.456 -10.821 1.00 55.66 233 ARG A C 1
ATOM 1913 O O . ARG A 1 233 ? 16.194 1.859 -11.958 1.00 55.66 233 ARG A O 1
ATOM 1920 N N . TYR A 1 234 ? 15.016 0.538 -10.592 1.00 56.72 234 TYR A N 1
ATOM 1921 C CA . TYR A 1 234 ? 13.945 0.186 -11.554 1.00 56.72 234 TYR A CA 1
ATOM 1922 C C . TYR A 1 234 ? 14.275 -0.846 -12.640 1.00 56.72 234 TYR A C 1
ATOM 1924 O O . TYR A 1 234 ? 13.490 -1.027 -13.576 1.00 56.72 234 TYR A O 1
ATOM 1932 N N . ILE A 1 235 ? 15.423 -1.519 -12.571 1.00 56.94 235 ILE A N 1
ATOM 1933 C CA . ILE A 1 235 ? 15.794 -2.483 -13.605 1.00 56.94 235 ILE A CA 1
AT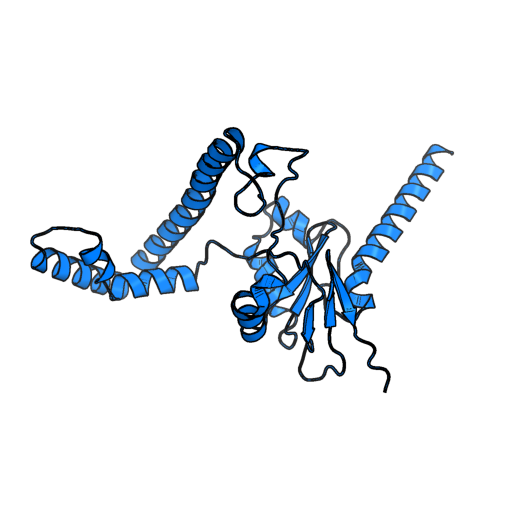OM 1934 C C . ILE A 1 235 ? 15.427 -3.888 -13.135 1.00 56.94 235 ILE A C 1
ATOM 1936 O O . ILE A 1 235 ? 16.065 -4.441 -12.247 1.00 56.94 235 ILE A O 1
ATOM 1940 N N . VAL A 1 236 ? 14.400 -4.463 -13.761 1.00 58.94 236 VAL A N 1
ATOM 1941 C CA . VAL A 1 236 ? 14.129 -5.895 -13.640 1.00 58.94 236 VAL A CA 1
ATOM 1942 C C . VAL A 1 236 ? 14.891 -6.620 -14.740 1.00 58.94 236 VAL A C 1
ATOM 1944 O O . VAL A 1 236 ? 14.693 -6.297 -15.908 1.00 58.94 236 VAL A O 1
ATOM 1947 N N . ARG A 1 237 ? 15.763 -7.570 -14.398 1.00 61.75 237 ARG A N 1
ATOM 1948 C CA . ARG A 1 237 ? 16.479 -8.423 -15.366 1.00 61.75 237 ARG A CA 1
ATOM 1949 C C . ARG A 1 237 ? 16.169 -9.890 -15.099 1.00 61.75 237 ARG A C 1
ATOM 1951 O O . ARG A 1 237 ? 16.073 -10.301 -13.946 1.00 61.75 237 ARG A O 1
ATOM 1958 N N . GLN A 1 238 ? 16.051 -10.677 -16.167 1.00 57.25 238 GLN A N 1
ATOM 1959 C CA . GLN A 1 238 ? 16.021 -12.136 -16.073 1.00 57.25 238 GLN A CA 1
ATOM 1960 C C . GLN A 1 238 ? 17.406 -12.666 -15.710 1.00 57.25 238 GLN A C 1
ATOM 1962 O O . GLN A 1 238 ? 18.412 -12.241 -16.290 1.00 57.25 238 GLN A O 1
ATOM 1967 N N . ILE A 1 239 ? 17.454 -13.637 -14.801 1.00 56.69 239 ILE A N 1
ATOM 1968 C CA . ILE A 1 239 ? 18.662 -14.426 -14.581 1.00 56.69 239 ILE A CA 1
ATOM 1969 C C . ILE A 1 239 ? 18.780 -15.415 -15.744 1.00 56.69 239 ILE A C 1
ATOM 1971 O O . ILE A 1 239 ? 17.984 -16.347 -15.865 1.00 56.69 239 ILE A O 1
ATOM 1975 N N . LYS A 1 240 ? 19.796 -15.245 -16.599 1.00 47.03 240 LYS A N 1
ATOM 1976 C CA . LYS A 1 240 ? 20.234 -16.338 -17.474 1.00 47.03 240 LYS A CA 1
ATOM 1977 C C . LYS A 1 240 ? 20.933 -17.365 -16.593 1.00 47.03 240 LYS A C 1
ATOM 1979 O O . LYS A 1 240 ? 22.095 -17.186 -16.242 1.00 47.03 240 LYS A O 1
ATOM 1984 N N . THR A 1 241 ? 20.227 -18.421 -16.210 1.00 40.19 241 THR A N 1
ATOM 1985 C CA . THR A 1 241 ? 20.869 -19.592 -15.615 1.00 40.19 241 THR A CA 1
ATOM 1986 C C . THR A 1 241 ? 21.707 -20.240 -16.715 1.00 40.19 241 THR A C 1
ATOM 1988 O O . THR A 1 241 ? 21.161 -20.882 -17.612 1.00 40.19 241 THR A O 1
ATOM 1991 N N . TYR A 1 242 ? 23.020 -20.009 -16.707 1.00 33.62 242 TYR A N 1
ATOM 1992 C CA . TYR A 1 242 ? 23.931 -20.861 -17.461 1.00 33.62 242 TYR A CA 1
ATOM 1993 C C . TYR A 1 242 ? 23.879 -22.234 -16.784 1.00 33.62 242 TYR A C 1
ATOM 1995 O O . TYR A 1 242 ? 24.182 -22.342 -15.596 1.00 33.62 242 TYR A O 1
ATOM 2003 N N . LYS A 1 243 ? 23.358 -23.229 -17.506 1.00 33.84 243 LYS A N 1
ATOM 2004 C CA . LYS A 1 243 ? 23.541 -24.637 -17.150 1.00 33.84 243 LYS A CA 1
ATOM 2005 C C . LYS A 1 243 ? 24.983 -25.037 -17.410 1.00 33.84 243 LYS A C 1
ATOM 2007 O O . LYS A 1 243 ? 25.537 -24.524 -18.409 1.00 33.84 243 LYS A O 1
#

InterPro domains:
  IPR001128 Cytochrome P450 [PF00067] (124-218)
  IPR036396 Cytochrome P450 superfamily [G3DSA:1.10.630.10] (21-240)
  IPR036396 Cytochrome P450 superfamily [SSF48264] (34-120)
  IPR036396 Cytochrome P450 superfamily [SSF48264] (123-218)
  IPR050476 Insect Cytochrome P450 Detoxification [PTHR24292] (123-221)

Organism: NCBI:txid213953

Sequence (243 aa):
MLLVIWFAVILAAAALYFHQLHTRFSRYGVKQFKPIPIVDNMARIMLRMRHITDDTQKLYNAFPEERFVGRFEFLNPVVMIKDIELIKKITVKDFEHFLDHRSIVNENVDPFFGRNLISLKVWTDNDIVAQAVLFFIAGFDTISSAMSFALHEIAMHPEVQQRLYEEIKGHHEKNRGSLNYNSIQSLKYLDMVVSEVLRMWAPGVALDRLCIKDYNLGKPNKQATQDYIVSNRYIVRQIKTYK

Foldseek 3Di:
DVVVVVVVVVVVVVVVLQVVLQCQCVVQPAAEDRDDPDCPDQVCCVVVVDPPLVVVVCRLPVCVQFQWHWDDPRSAIDIGGNNPVLVCCCVPVVVVQWQAFDQPDDCVGPVLSNLEPNHHDDDDPSRVVSPVVVCCVVVVQQVVQLVVLLVVVLVVDVVLVVVLCVLVVVLCVVVVNDDDPVSVVPSPSVVVSSVVSCVVRVSDSDGGTFRDAWDWSQARGPPDPWIWIDHGRNRIHTDPPDD

Secondary structure (DSSP, 8-state):
-HHHHHHHHHHHHHHHHHHHHHTHHHHTT--B----TTTSHHHHHHTTSS-HHHHHHHHHHH-TT-SEEEEEETTEEEEEE--HHHHHIIIIISGGG--B---SS-TTT-HHHHS-TTT-SS--HHHHHHHHHHHHHHHHHHHHHHHHHHHHHHHH-HHHHHHHHHHHHHHHHHTTT---HHHHHT-HHHHHHHHHHHHHS-S------B--S-EEEE-SSTT--S-EEEETTTEEEE-----

Radius of gyration: 23.64 Å; chains: 1; bounding box: 53×49×78 Å